Protein AF-I4YBC2-F1 (afdb_monomer_lite)

Secondary structure (DSSP, 8-state):
---------PPPHHHHTTS---SS-SS-SSSS--------EEEEES-HHHHHHHHHTTHHHH-TT--EEEEE-SSS--HHHHHHHHHHHHHS-TTS-EEEE--BSHHHHHHHHHHHH--SS-TTHHHHS--TTEEEEE--TTHHHHTT--GGG-EEPPHHHHHHHHHHHHHHHTS-TTSTTHHHHHHHHHHHHHHTEEB-GGGGGGSPPTT-----HHHHHHHHHHHHHHHHHHHHHHHHHH-TT-HHHHHHHHHHHHHHHHH-TT-THHHHHHHGGG------------

Foldseek 3Di:
DDDDDPDDPDDDVVNVLPPCPPDDDPPPPPDPDPPDPQAQAEEEEEAPVLVVLLVVVVLCPPFPSHHYHYHYCNHARDQNSLLVLLVCLVPHDLNHAAEYEFWLALRRLVSQCCQAQNDPVDPPCRPRRHRLRYEYLDPFLLCCVVLQQDCVQKDFQDPVRLVSLVVVLVVLVPDDPPRPCSVVSNVSSVSCVVVRTTGGPLSSLRGADPVNDNDRSSVSVSVSVSVSVVVVVVLVVCVVVVPPDCPPVSVVVVVVVVVVSVPPPDDPCVVVVVVVVVDPDDDDDDDDDD

Radius of gyration: 21.55 Å; chains: 1; bounding box: 79×63×55 Å

pLDDT: mean 71.61, std 25.08, range [27.09, 97.06]

Organism: Wallemia mellicola (strain ATCC MYA-4683 / CBS 633.66) (NCBI:txid671144)

Structure (mmCIF, N/CA/C/O backbone):
data_AF-I4YBC2-F1
#
_entry.id   AF-I4YBC2-F1
#
loop_
_atom_site.group_PDB
_atom_site.id
_atom_site.type_symbol
_atom_site.label_atom_id
_atom_site.label_alt_id
_atom_site.label_comp_id
_atom_site.label_asym_id
_atom_site.label_entity_id
_atom_site.label_seq_id
_atom_site.pdbx_PDB_ins_code
_atom_site.Cartn_x
_atom_site.Cartn_y
_atom_site.Cartn_z
_atom_site.occupancy
_atom_site.B_iso_or_equiv
_atom_site.auth_seq_id
_atom_site.auth_comp_id
_atom_site.auth_asym_id
_atom_site.auth_atom_id
_atom_site.pdbx_PDB_model_num
ATOM 1 N N . MET A 1 1 ? -25.202 34.768 -25.817 1.00 36.03 1 MET A N 1
ATOM 2 C CA . MET A 1 1 ? -24.066 34.192 -26.559 1.00 36.03 1 MET A CA 1
ATOM 3 C C . MET A 1 1 ? -22.808 34.496 -25.771 1.00 36.03 1 MET A C 1
ATOM 5 O O . MET A 1 1 ? -22.357 35.629 -25.792 1.00 36.03 1 MET A O 1
ATOM 9 N N . GLY A 1 2 ? -22.330 33.529 -24.997 1.00 31.00 2 GLY A N 1
ATOM 10 C CA . GLY A 1 2 ? -21.040 33.579 -24.314 1.00 31.00 2 GLY A CA 1
ATOM 11 C C . GLY A 1 2 ? -20.419 32.210 -24.525 1.00 31.00 2 GLY A C 1
ATOM 12 O O . GLY A 1 2 ? -20.995 31.222 -24.085 1.00 31.00 2 GLY A O 1
ATOM 13 N N . SER A 1 3 ? -19.372 32.163 -25.336 1.00 33.38 3 SER A N 1
ATOM 14 C CA . SER A 1 3 ? -18.701 30.951 -25.789 1.00 33.38 3 SER A CA 1
ATOM 15 C C . SER A 1 3 ? -17.819 30.370 -24.690 1.00 33.38 3 SER A C 1
ATOM 17 O O . SER A 1 3 ? -16.977 31.076 -24.134 1.00 33.38 3 SER A O 1
ATOM 19 N N . ASP A 1 4 ? -18.016 29.078 -24.438 1.00 42.81 4 ASP A N 1
ATOM 20 C CA . ASP A 1 4 ? -17.081 28.174 -23.777 1.00 42.81 4 ASP A CA 1
ATOM 21 C C . ASP A 1 4 ? -15.671 28.292 -24.367 1.00 42.81 4 ASP A C 1
ATOM 23 O O . ASP A 1 4 ? -15.539 28.329 -25.586 1.00 42.81 4 ASP A O 1
ATOM 27 N N . THR A 1 5 ? -14.648 28.287 -23.505 1.00 39.31 5 THR A N 1
ATOM 28 C CA . THR A 1 5 ? -13.386 27.533 -23.670 1.00 39.31 5 THR A CA 1
ATOM 29 C C . THR A 1 5 ? -12.466 27.810 -22.476 1.00 39.31 5 THR A C 1
ATOM 31 O O . THR A 1 5 ? -11.575 28.655 -22.541 1.00 39.31 5 THR A O 1
ATOM 34 N N . SER A 1 6 ? -12.644 27.078 -21.381 1.00 36.03 6 SER A N 1
ATOM 35 C CA . SER A 1 6 ? -11.568 26.807 -20.418 1.00 36.03 6 SER A CA 1
ATOM 36 C C . SER A 1 6 ? -11.157 25.356 -20.637 1.00 36.03 6 SER A C 1
ATOM 38 O O . SER A 1 6 ? -11.755 24.424 -20.103 1.00 36.03 6 SER A O 1
ATOM 40 N N . ALA A 1 7 ? -10.207 25.177 -21.553 1.00 35.03 7 ALA A N 1
ATOM 41 C CA . ALA A 1 7 ? -9.729 23.877 -21.985 1.00 35.03 7 ALA A CA 1
ATOM 42 C C . ALA A 1 7 ? -9.143 23.085 -20.807 1.00 35.03 7 ALA A C 1
ATOM 44 O O . ALA A 1 7 ? -8.287 23.568 -20.067 1.00 35.03 7 ALA A O 1
ATOM 45 N N . CYS A 1 8 ? -9.618 21.847 -20.684 1.00 39.50 8 CYS A N 1
ATOM 46 C CA . CYS A 1 8 ? -8.969 20.750 -19.987 1.00 39.50 8 CYS A CA 1
ATOM 47 C C . CYS A 1 8 ? -7.561 20.587 -20.574 1.00 39.50 8 CYS A C 1
ATOM 49 O O . CYS A 1 8 ? -7.410 20.147 -21.714 1.00 39.50 8 CYS A O 1
ATOM 51 N N . HIS A 1 9 ? -6.538 21.015 -19.838 1.00 38.28 9 HIS A N 1
ATOM 52 C CA . HIS A 1 9 ? -5.159 20.755 -20.223 1.00 38.28 9 HIS A CA 1
ATOM 53 C C . HIS A 1 9 ? -4.859 19.292 -19.887 1.00 38.28 9 HIS A C 1
ATOM 55 O O . HIS A 1 9 ? -4.647 18.934 -18.732 1.00 38.28 9 HIS A O 1
ATOM 61 N N . ILE A 1 10 ? -4.963 18.439 -20.904 1.00 38.97 10 ILE A N 1
ATOM 62 C CA . ILE A 1 10 ? -4.484 17.060 -20.860 1.00 38.97 10 ILE A CA 1
ATOM 63 C C . ILE A 1 10 ? -2.958 17.158 -20.954 1.00 38.97 10 ILE A C 1
ATOM 65 O O . ILE A 1 10 ? -2.487 17.711 -21.953 1.00 38.97 10 ILE A O 1
ATOM 69 N N . PRO A 1 11 ? -2.199 16.678 -19.952 1.00 35.06 11 PRO A N 1
ATOM 70 C CA . PRO A 1 11 ? -0.746 16.732 -19.988 1.00 35.06 11 PRO A CA 1
ATOM 71 C C . PRO A 1 11 ? -0.244 16.040 -21.252 1.00 35.06 11 PRO A C 1
ATOM 73 O O . PRO A 1 11 ? -0.575 14.887 -21.532 1.00 35.06 11 PRO A O 1
ATOM 76 N N . THR A 1 12 ? 0.521 16.774 -22.039 1.00 33.22 12 THR A N 1
ATOM 77 C CA . THR A 1 12 ? 1.202 16.284 -23.229 1.00 33.22 12 THR A CA 1
ATOM 78 C C . THR A 1 12 ? 2.543 15.659 -22.836 1.00 33.22 12 THR A C 1
ATOM 80 O O . THR A 1 12 ? 3.032 15.842 -21.721 1.00 33.22 12 THR A O 1
ATOM 83 N N . CYS A 1 13 ? 3.189 14.924 -23.746 1.00 34.25 13 CYS A N 1
ATOM 84 C CA . CYS A 1 13 ? 4.536 14.391 -23.500 1.00 34.25 13 CYS A CA 1
ATOM 85 C C . CYS A 1 13 ? 5.558 15.479 -23.105 1.00 34.25 13 CYS A C 1
ATOM 87 O O . CYS A 1 13 ? 6.531 15.181 -22.415 1.00 34.25 13 CYS A O 1
ATOM 89 N N . GLU A 1 14 ? 5.335 16.732 -23.509 1.00 35.31 14 GLU A N 1
ATOM 90 C CA . GLU A 1 14 ? 6.162 17.878 -23.117 1.00 35.31 14 GLU A CA 1
ATOM 91 C C . GLU A 1 14 ? 5.944 18.279 -21.649 1.00 35.31 14 GLU A C 1
ATOM 93 O O . GLU A 1 14 ? 6.898 18.670 -20.981 1.00 35.31 14 GLU A O 1
ATOM 98 N N . ASP A 1 15 ? 4.749 18.082 -21.093 1.00 34.75 15 ASP A N 1
ATOM 99 C CA . ASP A 1 15 ? 4.458 18.343 -19.675 1.00 34.75 15 ASP A CA 1
ATOM 100 C C . ASP A 1 15 ? 5.060 17.253 -18.769 1.00 34.75 15 ASP A C 1
ATOM 102 O O . ASP A 1 15 ? 5.552 17.531 -17.676 1.00 34.75 15 ASP A O 1
ATOM 106 N N . ILE A 1 16 ? 5.126 16.012 -19.267 1.00 41.44 16 ILE A N 1
ATOM 107 C CA . ILE A 1 16 ? 5.812 14.882 -18.612 1.00 41.44 16 ILE A CA 1
ATOM 108 C C . ILE A 1 16 ? 7.333 15.103 -18.566 1.00 41.44 16 ILE A C 1
ATOM 110 O O . ILE A 1 16 ? 7.990 14.689 -17.613 1.00 41.44 16 ILE A O 1
ATOM 114 N N . SER A 1 17 ? 7.899 15.803 -19.554 1.00 33.75 17 SER A N 1
ATOM 115 C CA . SER A 1 17 ? 9.329 16.146 -19.584 1.00 33.75 17 SER A CA 1
ATOM 116 C C . SER A 1 17 ? 9.749 17.181 -18.530 1.00 33.75 17 SER A C 1
ATOM 118 O O . SER A 1 17 ? 10.938 17.317 -18.247 1.00 33.75 17 SER A O 1
ATOM 120 N N . GLN A 1 18 ? 8.781 17.886 -17.932 1.00 34.22 18 GLN A N 1
ATOM 121 C CA . GLN A 1 18 ? 9.001 18.884 -16.879 1.00 34.22 18 GLN A CA 1
ATOM 122 C C . GLN A 1 18 ? 8.796 18.322 -15.465 1.00 34.22 18 GLN A C 1
ATOM 124 O O . GLN A 1 18 ? 8.981 19.045 -14.483 1.00 34.22 18 GLN A O 1
ATOM 129 N N . LEU A 1 19 ? 8.437 17.037 -15.335 1.00 35.34 19 LEU A N 1
ATOM 130 C CA . LEU A 1 19 ? 8.485 16.348 -14.051 1.00 35.34 19 LEU A CA 1
ATOM 131 C C . LEU A 1 19 ? 9.936 16.305 -13.574 1.00 35.34 19 LEU A C 1
ATOM 133 O O . LEU A 1 19 ? 10.840 15.924 -14.315 1.00 35.34 19 LEU A O 1
ATOM 137 N N . ASP A 1 20 ? 10.136 16.702 -12.322 1.00 31.97 20 ASP A N 1
ATOM 138 C CA . ASP A 1 20 ? 11.423 16.774 -11.636 1.00 31.97 20 ASP A CA 1
ATOM 139 C C . ASP A 1 20 ? 11.970 15.350 -11.390 1.00 31.97 20 ASP A C 1
ATOM 141 O O . ASP A 1 20 ? 11.968 14.823 -10.276 1.00 31.97 20 ASP A O 1
ATOM 145 N N . VAL A 1 21 ? 12.384 14.679 -12.471 1.00 40.97 21 VAL A N 1
ATOM 146 C CA . VAL A 1 21 ? 13.131 13.420 -12.470 1.00 40.97 21 VAL A CA 1
ATOM 147 C C . VAL A 1 21 ? 14.555 13.779 -12.069 1.00 40.97 21 VAL A C 1
ATOM 149 O O . VAL A 1 21 ? 15.437 14.014 -12.898 1.00 40.97 21 VAL A O 1
ATOM 152 N N . VAL A 1 22 ? 14.768 13.894 -10.760 1.00 36.09 22 VAL A N 1
ATOM 153 C CA . VAL A 1 22 ? 16.063 14.221 -10.163 1.00 36.09 22 VAL A CA 1
ATOM 154 C C . VAL A 1 22 ? 17.033 13.055 -10.398 1.00 36.09 22 VAL A C 1
ATOM 156 O O . VAL A 1 22 ? 17.217 12.181 -9.557 1.00 36.09 22 VAL A O 1
ATOM 159 N N . GLY A 1 23 ? 17.681 13.051 -11.566 1.00 32.22 23 GLY A N 1
ATOM 160 C CA . GLY A 1 23 ? 18.710 12.083 -11.946 1.00 32.22 23 GLY A CA 1
ATOM 161 C C . GLY A 1 23 ? 18.735 11.773 -13.442 1.00 32.22 23 GLY A C 1
ATOM 162 O O . GLY A 1 23 ? 18.206 10.750 -13.852 1.00 32.22 23 GLY A O 1
ATOM 163 N N . ASN A 1 24 ? 19.353 12.654 -14.242 1.00 32.50 24 ASN A N 1
ATOM 164 C CA . ASN A 1 24 ? 19.974 12.416 -15.563 1.00 32.50 24 ASN A CA 1
ATOM 165 C C . ASN A 1 24 ? 19.415 11.296 -16.476 1.00 32.50 24 ASN A C 1
ATOM 167 O O . ASN A 1 24 ? 20.175 10.643 -17.186 1.00 32.50 24 ASN A O 1
ATOM 171 N N . THR A 1 25 ? 18.096 11.112 -16.547 1.00 41.88 25 THR A N 1
ATOM 172 C CA . THR A 1 25 ? 17.477 10.078 -17.399 1.00 41.88 25 THR A CA 1
ATOM 173 C C . THR A 1 25 ? 16.419 10.671 -18.327 1.00 41.88 25 THR A C 1
ATOM 175 O O . THR A 1 25 ? 15.402 10.051 -18.604 1.00 41.88 25 THR A O 1
ATOM 178 N N . PHE A 1 26 ? 16.655 11.880 -18.847 1.00 38.25 26 PHE A N 1
ATOM 179 C CA . PHE A 1 26 ? 15.832 12.436 -19.933 1.00 38.25 26 PHE A CA 1
ATOM 180 C C . PHE A 1 26 ? 16.597 12.642 -21.253 1.00 38.25 26 PHE A C 1
ATOM 182 O O . PHE A 1 26 ? 16.069 13.195 -22.209 1.00 38.25 26 PHE A O 1
ATOM 189 N N . VAL A 1 27 ? 17.832 12.141 -21.368 1.00 34.44 27 VAL A N 1
ATOM 190 C CA . VAL A 1 27 ? 18.631 12.276 -22.606 1.00 34.44 27 VAL A CA 1
ATOM 191 C C . VAL A 1 27 ? 18.521 11.060 -23.548 1.00 34.44 27 VAL A C 1
ATOM 193 O O . VAL A 1 27 ? 19.107 11.071 -24.623 1.00 34.44 27 VAL A O 1
ATOM 196 N N . LEU A 1 28 ? 17.747 10.012 -23.242 1.00 34.88 28 LEU A N 1
ATOM 197 C CA . LEU A 1 28 ? 17.813 8.763 -24.028 1.00 34.88 28 LEU A CA 1
ATOM 198 C C . LEU A 1 28 ? 16.467 8.126 -24.411 1.00 34.88 28 LEU A C 1
ATOM 200 O O . LEU A 1 28 ? 16.364 6.907 -24.465 1.00 34.88 28 LEU A O 1
ATOM 204 N N . LEU A 1 29 ? 15.441 8.912 -24.748 1.00 37.78 29 LEU A N 1
ATOM 205 C CA . LEU A 1 29 ? 14.212 8.351 -25.345 1.00 37.78 29 LEU A CA 1
ATOM 206 C C . LEU A 1 29 ? 14.033 8.644 -26.843 1.00 37.78 29 LEU A C 1
ATOM 208 O O . LEU A 1 29 ? 12.985 8.337 -27.401 1.00 37.78 29 LEU A O 1
ATOM 212 N N . SER A 1 30 ? 15.055 9.163 -27.533 1.00 35.81 30 SER A N 1
ATOM 213 C CA . SER A 1 30 ? 14.968 9.444 -28.978 1.00 35.81 30 SER A CA 1
ATOM 214 C C . SER A 1 30 ? 16.117 8.909 -29.833 1.00 35.81 30 SER A C 1
ATOM 216 O O . SER A 1 30 ? 16.189 9.252 -31.012 1.00 35.81 30 SER A O 1
ATOM 218 N N . GLN A 1 31 ? 17.000 8.051 -29.307 1.00 30.55 31 GLN A N 1
ATOM 219 C CA . GLN A 1 31 ? 18.063 7.450 -30.119 1.00 30.55 31 GLN A CA 1
ATOM 220 C C . GLN A 1 31 ? 18.255 5.960 -29.827 1.00 30.55 31 GLN A C 1
ATOM 222 O O . GLN A 1 31 ? 18.291 5.491 -28.693 1.00 30.55 31 GLN A O 1
ATOM 227 N N . SER A 1 32 ? 18.337 5.216 -30.920 1.00 33.69 32 SER A N 1
ATOM 228 C CA . SER A 1 32 ? 18.265 3.770 -31.080 1.00 33.69 32 SER A CA 1
ATOM 229 C C . SER A 1 32 ? 19.478 3.000 -30.543 1.00 33.69 32 SER A C 1
ATOM 231 O O . SER A 1 32 ? 20.164 2.359 -31.331 1.00 33.69 32 SER A O 1
ATOM 233 N N . ASN A 1 33 ? 19.755 3.056 -29.236 1.00 29.98 33 ASN A N 1
ATOM 234 C CA . ASN A 1 33 ? 20.592 2.092 -28.496 1.00 29.98 33 ASN A CA 1
ATOM 235 C C . ASN A 1 33 ? 20.555 2.412 -26.989 1.00 29.98 33 ASN A C 1
ATOM 237 O O . ASN A 1 33 ? 21.534 2.885 -26.412 1.00 29.98 33 ASN A O 1
ATOM 241 N N . LEU A 1 34 ? 19.415 2.172 -26.333 1.00 36.25 34 LEU A N 1
ATOM 242 C CA . LEU A 1 34 ? 19.329 2.267 -24.878 1.00 36.25 34 LEU A CA 1
ATOM 243 C C . LEU A 1 34 ? 20.041 1.053 -24.266 1.00 36.25 34 LEU A C 1
ATOM 245 O O . LEU A 1 34 ? 19.472 -0.033 -24.148 1.00 36.25 34 LEU A O 1
ATOM 249 N N . SER A 1 35 ? 21.301 1.226 -23.870 1.00 32.97 35 SER A N 1
ATOM 250 C CA . SER A 1 35 ? 21.931 0.347 -22.889 1.00 32.97 35 SER A CA 1
ATOM 251 C C . SER A 1 35 ? 21.094 0.408 -21.610 1.00 32.97 35 SER A C 1
ATOM 253 O O . SER A 1 35 ? 21.172 1.390 -20.879 1.00 32.97 35 SER A O 1
ATOM 255 N N . LYS A 1 36 ? 20.234 -0.602 -21.415 1.00 40.19 36 LYS A N 1
ATOM 256 C CA . LYS A 1 36 ? 19.535 -0.997 -20.182 1.00 40.19 36 LYS A CA 1
ATOM 257 C C . LYS A 1 36 ? 19.854 -0.108 -18.962 1.00 40.19 36 LYS A C 1
ATOM 259 O O . LYS A 1 36 ? 20.674 -0.476 -18.127 1.00 40.19 36 LYS A O 1
ATOM 264 N N . SER A 1 37 ? 19.165 1.025 -18.819 1.00 48.44 37 SER A N 1
ATOM 265 C CA . SER A 1 37 ? 18.956 1.609 -17.492 1.00 48.44 37 SER A CA 1
ATOM 266 C C . SER A 1 37 ? 17.922 0.712 -16.818 1.00 48.44 37 SER A C 1
ATOM 268 O O . SER A 1 37 ? 16.725 0.818 -17.086 1.00 48.44 37 SER A O 1
ATOM 270 N N . GLN A 1 38 ? 18.393 -0.317 -16.108 1.00 71.12 38 GLN A N 1
ATOM 271 C CA . GLN A 1 38 ? 17.520 -1.314 -15.493 1.00 71.12 38 GLN A CA 1
ATOM 272 C C . GLN A 1 38 ? 16.880 -0.678 -14.264 1.00 71.12 38 GLN A C 1
ATOM 274 O O . GLN A 1 38 ? 17.482 -0.642 -13.197 1.00 71.12 38 GLN A O 1
ATOM 279 N N . VAL A 1 39 ? 15.673 -0.139 -14.433 1.00 83.38 39 VAL A N 1
ATOM 280 C CA . VAL A 1 39 ? 14.803 0.190 -13.302 1.00 83.38 39 VAL A CA 1
ATOM 281 C C . VAL A 1 39 ? 14.634 -1.082 -12.473 1.00 83.38 39 VAL A C 1
ATOM 283 O O . VAL A 1 39 ? 14.175 -2.097 -12.996 1.00 83.38 39 VAL A O 1
ATOM 286 N N . SER A 1 40 ? 15.021 -1.027 -11.204 1.00 87.12 40 SER A N 1
ATOM 287 C CA . SER A 1 40 ? 14.964 -2.158 -10.281 1.00 87.12 40 SER A CA 1
ATOM 288 C C . SER A 1 40 ? 13.577 -2.349 -9.691 1.00 87.12 40 SER A C 1
ATOM 290 O O . SER A 1 40 ? 13.181 -3.479 -9.434 1.00 87.12 40 SER A O 1
ATOM 292 N N . PHE A 1 41 ? 12.829 -1.263 -9.477 1.00 89.81 41 PHE A N 1
ATOM 293 C CA . PHE A 1 41 ? 11.444 -1.302 -9.009 1.00 89.81 41 PHE A CA 1
ATOM 294 C C . PHE A 1 41 ? 10.701 0.007 -9.301 1.00 89.81 41 PHE A C 1
ATOM 296 O O . PHE A 1 41 ? 11.303 1.067 -9.495 1.00 89.81 41 PHE A O 1
ATOM 303 N N . VAL A 1 42 ? 9.372 -0.073 -9.294 1.00 93.38 42 VAL A N 1
ATOM 304 C CA . VAL A 1 42 ? 8.468 1.081 -9.326 1.00 93.38 42 VAL A CA 1
ATOM 305 C C . VAL A 1 42 ? 7.702 1.140 -8.009 1.00 93.38 42 VAL A C 1
ATOM 307 O O . VAL A 1 42 ? 7.044 0.170 -7.631 1.00 93.38 42 VAL A O 1
ATOM 310 N N . LEU A 1 43 ? 7.769 2.278 -7.323 1.00 95.06 43 LEU A N 1
ATOM 311 C CA . LEU A 1 43 ? 7.085 2.550 -6.064 1.00 95.06 43 LEU A CA 1
ATOM 312 C C . LEU A 1 43 ? 5.968 3.577 -6.282 1.00 95.06 43 LEU A C 1
ATOM 314 O O . LEU A 1 43 ? 6.209 4.689 -6.735 1.00 95.06 43 LEU A O 1
ATOM 318 N N . VAL A 1 44 ? 4.742 3.220 -5.923 1.00 96.38 44 VAL A N 1
ATOM 319 C CA . VAL A 1 44 ? 3.575 4.103 -5.920 1.00 96.38 44 VAL A CA 1
ATOM 320 C C . VAL A 1 44 ? 3.254 4.448 -4.475 1.00 96.38 44 VAL A C 1
ATOM 322 O O . VAL A 1 44 ? 2.923 3.558 -3.695 1.00 96.38 44 VAL A O 1
ATOM 325 N N . VAL A 1 45 ? 3.330 5.723 -4.114 1.00 95.19 45 VAL A N 1
ATOM 326 C CA . VAL A 1 45 ? 2.973 6.212 -2.779 1.00 95.19 45 VAL A CA 1
ATOM 327 C C . VAL A 1 45 ? 1.653 6.974 -2.823 1.00 95.19 45 VAL A C 1
ATOM 329 O O . VAL A 1 45 ? 1.364 7.702 -3.772 1.00 95.19 45 VAL A O 1
ATOM 332 N N . GLU A 1 46 ? 0.826 6.801 -1.796 1.00 93.12 46 GLU A N 1
ATOM 333 C CA . GLU A 1 46 ? -0.447 7.518 -1.685 1.00 93.12 46 GLU A CA 1
ATOM 334 C C . GLU A 1 46 ? -0.251 9.019 -1.437 1.00 93.12 46 GLU A C 1
ATOM 336 O O . GLU A 1 46 ? -0.802 9.851 -2.158 1.00 93.12 46 GLU A O 1
ATOM 341 N N . LYS A 1 47 ? 0.504 9.368 -0.390 1.00 89.69 47 LYS A N 1
ATOM 342 C CA . LYS A 1 47 ? 0.489 10.698 0.232 1.00 89.69 47 LYS A CA 1
ATOM 343 C C . LYS A 1 47 ? 1.656 11.569 -0.253 1.00 89.69 47 LYS A C 1
ATOM 345 O O . LYS A 1 47 ? 2.783 11.101 -0.400 1.00 89.69 47 LYS A O 1
ATOM 350 N N . GLU A 1 48 ? 1.407 12.867 -0.453 1.00 91.75 48 GLU A N 1
ATOM 351 C CA . GLU A 1 48 ? 2.447 13.827 -0.870 1.00 91.75 48 GLU A CA 1
ATOM 352 C C . GLU A 1 48 ? 3.539 14.014 0.191 1.00 91.75 48 GLU A C 1
ATOM 354 O O . GLU A 1 48 ? 4.703 14.206 -0.152 1.00 91.75 48 GLU A O 1
ATOM 359 N N . THR A 1 49 ? 3.189 13.948 1.478 1.00 91.88 49 THR A N 1
ATOM 360 C CA . THR A 1 49 ? 4.167 14.099 2.568 1.00 91.88 49 THR A CA 1
ATOM 361 C C . THR A 1 49 ? 5.156 12.937 2.585 1.00 91.88 49 THR A C 1
ATOM 363 O O . THR A 1 49 ? 6.357 13.161 2.697 1.00 91.88 49 THR A O 1
ATOM 366 N N . VAL A 1 50 ? 4.674 11.712 2.355 1.00 92.56 50 VAL A N 1
ATOM 367 C CA . VAL A 1 50 ? 5.493 10.500 2.189 1.00 92.56 50 VAL A CA 1
ATOM 368 C C . VAL A 1 50 ? 6.405 10.631 0.965 1.00 92.56 50 VAL A C 1
ATOM 370 O O . VAL A 1 50 ? 7.606 10.393 1.059 1.00 92.56 50 VAL A O 1
ATOM 373 N N . PHE A 1 51 ? 5.866 11.082 -0.172 1.00 93.38 51 PHE A N 1
ATOM 374 C CA . PHE A 1 51 ? 6.665 11.343 -1.374 1.00 93.38 51 PHE A CA 1
ATOM 375 C C . PHE A 1 51 ? 7.767 12.383 -1.124 1.00 93.38 51 PHE A C 1
ATOM 377 O O . PHE A 1 51 ? 8.918 12.189 -1.512 1.00 93.38 51 PHE A O 1
ATOM 384 N N . SER A 1 52 ? 7.427 13.472 -0.436 1.00 91.69 52 SER A N 1
ATOM 385 C CA . SER A 1 52 ? 8.361 14.550 -0.101 1.00 91.69 52 SER A CA 1
ATOM 386 C C . SER A 1 52 ? 9.464 14.070 0.842 1.00 91.69 52 SER A C 1
ATOM 388 O O . SER A 1 52 ? 10.630 14.366 0.596 1.00 91.69 52 SER A O 1
ATOM 390 N N . ALA A 1 53 ? 9.125 13.259 1.849 1.00 91.19 53 ALA A N 1
ATOM 391 C CA . ALA A 1 53 ? 10.095 12.663 2.766 1.00 91.19 53 ALA A CA 1
ATOM 392 C C . ALA A 1 53 ? 11.109 11.764 2.031 1.00 91.19 53 ALA A C 1
ATOM 394 O O . ALA A 1 53 ? 12.308 11.856 2.287 1.00 91.19 53 ALA A O 1
ATOM 395 N N . LEU A 1 54 ? 10.653 10.954 1.064 1.00 90.88 54 LEU A N 1
ATOM 396 C CA . LEU A 1 54 ? 11.533 10.134 0.215 1.00 90.88 54 LEU A CA 1
ATOM 397 C C . LEU A 1 54 ? 12.427 10.976 -0.702 1.00 90.88 54 LEU A C 1
ATOM 399 O O . LEU A 1 54 ? 13.584 10.626 -0.943 1.00 90.88 54 LEU A O 1
ATOM 403 N N . ARG A 1 55 ? 11.912 12.095 -1.223 1.00 90.62 55 ARG A N 1
ATOM 404 C CA . ARG A 1 55 ? 12.711 13.028 -2.030 1.00 90.62 55 ARG A CA 1
ATOM 405 C C . ARG A 1 55 ? 13.796 13.711 -1.208 1.00 90.62 55 ARG A C 1
ATOM 407 O O . ARG A 1 55 ? 14.907 13.871 -1.709 1.00 90.62 55 ARG A O 1
ATOM 414 N N . GLU A 1 56 ? 13.485 14.096 0.025 1.00 90.56 56 GLU A N 1
ATOM 415 C CA . GLU A 1 56 ? 14.416 14.788 0.919 1.00 90.56 56 GLU A CA 1
ATOM 416 C C . GLU A 1 56 ? 15.633 13.922 1.256 1.00 90.56 56 GLU A C 1
ATOM 418 O O . GLU A 1 56 ? 16.764 14.395 1.168 1.00 90.56 56 GLU A O 1
ATOM 423 N N . ILE A 1 57 ? 15.425 12.623 1.496 1.00 87.75 57 ILE A N 1
ATOM 424 C CA . ILE A 1 57 ? 16.523 11.660 1.692 1.00 87.75 57 ILE A CA 1
ATOM 425 C C . ILE A 1 57 ? 17.158 11.163 0.386 1.00 87.75 57 ILE A C 1
ATOM 427 O O . ILE A 1 57 ? 17.997 10.260 0.404 1.00 87.75 57 ILE A O 1
ATOM 431 N N . GLN A 1 58 ? 16.738 11.713 -0.758 1.00 87.12 58 GLN A N 1
ATOM 432 C CA . GLN A 1 58 ? 17.159 11.290 -2.092 1.00 87.12 58 GLN A CA 1
ATOM 433 C C . GLN A 1 58 ? 17.054 9.770 -2.293 1.00 87.12 58 GLN A C 1
ATOM 435 O O . GLN A 1 58 ? 17.962 9.165 -2.860 1.00 87.12 58 GLN A O 1
ATOM 440 N N . PHE A 1 59 ? 15.943 9.159 -1.859 1.00 87.38 59 PHE A N 1
ATOM 441 C CA . PHE A 1 59 ? 15.756 7.701 -1.827 1.00 87.38 59 PHE A CA 1
ATOM 442 C C . PHE A 1 59 ? 16.087 7.012 -3.161 1.00 87.38 59 PHE A C 1
ATOM 444 O O . PHE A 1 59 ? 16.687 5.942 -3.190 1.00 87.38 59 PHE A O 1
ATOM 451 N N . SER A 1 60 ? 15.788 7.653 -4.297 1.00 82.94 60 SER A N 1
ATOM 452 C CA . SER A 1 60 ? 16.121 7.112 -5.623 1.00 82.94 60 SER A CA 1
ATOM 453 C C . SER A 1 60 ? 17.620 6.948 -5.897 1.00 82.94 60 SER A C 1
ATOM 455 O O . SER A 1 60 ? 17.991 6.191 -6.790 1.00 82.94 60 SER A O 1
ATOM 457 N N . ARG A 1 61 ? 18.478 7.654 -5.152 1.00 79.44 61 ARG A N 1
ATOM 458 C CA . ARG A 1 61 ? 19.942 7.545 -5.210 1.00 79.44 61 ARG A CA 1
ATOM 459 C C . ARG A 1 61 ? 20.521 6.718 -4.071 1.00 79.44 61 ARG A C 1
ATOM 461 O O . ARG A 1 61 ? 21.565 6.108 -4.265 1.00 79.44 61 ARG A O 1
ATOM 468 N N . SER A 1 62 ? 19.893 6.756 -2.898 1.00 79.25 62 SER A N 1
ATOM 469 C CA . SER A 1 62 ? 20.391 6.099 -1.686 1.00 79.25 62 SER A CA 1
ATOM 470 C C . SER A 1 62 ? 19.891 4.665 -1.507 1.00 79.25 62 SER A C 1
ATOM 472 O O . SER A 1 62 ? 20.532 3.919 -0.774 1.00 79.25 62 SER A O 1
ATOM 474 N N . SER A 1 63 ? 18.807 4.258 -2.181 1.00 81.56 63 SER A N 1
ATOM 475 C CA . SER A 1 63 ? 18.275 2.894 -2.074 1.00 81.56 63 SER A CA 1
ATOM 476 C C . SER A 1 63 ? 19.312 1.850 -2.485 1.00 81.56 63 SER A C 1
ATOM 478 O O . SER A 1 63 ? 19.895 1.906 -3.574 1.00 81.56 63 SER A O 1
ATOM 480 N N . VAL A 1 64 ? 19.474 0.836 -1.635 1.00 82.88 64 VAL A N 1
ATOM 481 C CA . VAL A 1 64 ? 20.410 -0.280 -1.855 1.00 82.88 64 VAL A CA 1
ATOM 482 C C . VAL A 1 64 ? 20.010 -1.185 -3.026 1.00 82.88 64 VAL A C 1
ATOM 484 O O . VAL A 1 64 ? 20.818 -1.979 -3.502 1.00 82.88 64 VAL A O 1
ATOM 487 N N . HIS A 1 65 ? 18.776 -1.050 -3.525 1.00 80.19 65 HIS A N 1
ATOM 488 C CA . HIS A 1 65 ? 18.230 -1.857 -4.623 1.00 80.19 65 HIS A CA 1
ATOM 489 C C . HIS A 1 65 ? 18.419 -1.219 -6.002 1.00 80.19 65 HIS A C 1
ATOM 491 O O . HIS A 1 65 ? 18.012 -1.796 -7.010 1.00 80.19 65 HIS A O 1
ATOM 497 N N . GLY A 1 66 ? 19.057 -0.049 -6.077 1.00 80.81 66 GLY A N 1
ATOM 498 C CA . GLY A 1 66 ? 19.383 0.631 -7.328 1.00 80.81 66 GLY A CA 1
ATOM 499 C C . GLY A 1 66 ? 18.279 1.555 -7.851 1.00 80.81 66 GLY A C 1
ATOM 500 O O . GLY A 1 66 ? 17.404 2.013 -7.112 1.00 80.81 66 GLY A O 1
ATOM 501 N N . HIS A 1 67 ? 18.351 1.867 -9.149 1.00 85.62 67 HIS A N 1
ATOM 502 C CA . HIS A 1 67 ? 17.502 2.876 -9.785 1.00 85.62 67 HIS A CA 1
ATOM 503 C C . HIS A 1 67 ? 16.017 2.524 -9.670 1.00 85.62 67 HIS A C 1
ATOM 505 O O . HIS A 1 67 ? 15.594 1.424 -10.022 1.00 85.62 67 HIS A O 1
ATOM 511 N N . ASN A 1 68 ? 15.209 3.488 -9.239 1.00 88.69 68 ASN A N 1
ATOM 512 C CA . ASN A 1 68 ? 13.777 3.307 -9.041 1.00 88.69 68 ASN A CA 1
ATOM 513 C C . ASN A 1 68 ? 12.960 4.477 -9.580 1.00 88.69 68 ASN A C 1
ATOM 515 O O . ASN A 1 68 ? 13.463 5.584 -9.771 1.00 88.69 68 ASN A O 1
ATOM 519 N N . ILE A 1 69 ? 11.682 4.202 -9.832 1.00 92.00 69 ILE A N 1
ATOM 520 C CA . ILE A 1 69 ? 10.688 5.207 -10.204 1.00 92.00 69 ILE A CA 1
ATOM 521 C C . ILE A 1 69 ? 9.714 5.339 -9.041 1.00 92.00 69 ILE A C 1
ATOM 523 O O . ILE A 1 69 ? 9.107 4.346 -8.643 1.00 92.00 69 ILE A O 1
ATOM 527 N N . ILE A 1 70 ? 9.535 6.555 -8.528 1.00 93.38 70 ILE A N 1
ATOM 528 C CA . ILE A 1 70 ? 8.562 6.851 -7.474 1.00 93.38 70 ILE A CA 1
ATOM 529 C C . ILE A 1 70 ? 7.432 7.693 -8.069 1.00 93.38 70 ILE A C 1
ATOM 531 O O . ILE A 1 70 ? 7.683 8.734 -8.672 1.00 93.38 70 ILE A O 1
ATOM 535 N N . LEU A 1 71 ? 6.190 7.250 -7.892 1.00 94.06 71 LEU A N 1
ATOM 536 C CA . LEU A 1 71 ? 4.979 7.912 -8.374 1.00 94.06 71 LEU A CA 1
ATOM 537 C C . LEU A 1 71 ? 4.056 8.237 -7.205 1.00 94.06 71 LEU A C 1
ATOM 539 O O . LEU A 1 71 ? 3.928 7.444 -6.276 1.00 94.06 71 LEU A O 1
ATOM 543 N N . THR A 1 72 ? 3.364 9.370 -7.279 1.00 93.12 72 THR A N 1
ATOM 544 C CA . THR A 1 72 ? 2.336 9.750 -6.307 1.00 93.12 72 THR A CA 1
ATOM 545 C C . THR A 1 72 ? 1.121 10.336 -7.008 1.00 93.12 72 THR A C 1
ATOM 547 O O . THR A 1 72 ? 1.256 11.120 -7.944 1.00 93.12 72 THR A O 1
ATOM 550 N N . GLY A 1 73 ? -0.067 9.955 -6.536 1.00 88.81 73 GLY A N 1
ATOM 551 C CA . GLY A 1 73 ? -1.337 10.576 -6.927 1.00 88.81 73 GLY A CA 1
ATOM 552 C C . GLY A 1 73 ? -1.800 11.654 -5.944 1.00 88.81 73 GLY A C 1
ATOM 553 O O . GLY A 1 73 ? -2.854 12.247 -6.151 1.00 88.81 73 GLY A O 1
ATOM 554 N N . LYS A 1 74 ? -1.042 11.889 -4.859 1.00 89.56 74 LYS A N 1
ATOM 555 C CA . LYS A 1 74 ? -1.398 12.794 -3.750 1.00 89.56 74 LYS A CA 1
ATOM 556 C C . LYS A 1 74 ? -2.781 12.482 -3.154 1.00 89.56 74 LYS A C 1
ATOM 558 O O . LYS A 1 74 ? -3.565 13.382 -2.858 1.00 89.56 74 LYS A O 1
ATOM 563 N N . GLY A 1 75 ? -3.076 11.193 -2.997 1.00 89.00 75 GLY A N 1
ATOM 564 C CA . GLY A 1 75 ? -4.369 10.641 -2.602 1.00 89.00 75 GLY A CA 1
ATOM 565 C C . GLY A 1 75 ? -4.983 9.784 -3.712 1.00 89.00 75 GLY A C 1
ATOM 566 O O . GLY A 1 75 ? -4.333 8.891 -4.260 1.00 89.00 75 GLY A O 1
ATOM 567 N N . TYR A 1 76 ? -6.257 10.036 -4.034 1.00 89.00 76 TYR A N 1
ATOM 568 C CA . TYR A 1 76 ? -6.939 9.329 -5.122 1.00 89.00 76 TYR A CA 1
ATOM 569 C C . TYR A 1 76 ? -6.332 9.708 -6.475 1.00 89.00 76 TYR A C 1
ATOM 571 O O . TYR A 1 76 ? -6.320 10.893 -6.807 1.00 89.00 76 TYR A O 1
ATOM 579 N N . PRO A 1 77 ? -5.888 8.729 -7.280 1.00 89.50 77 PRO A N 1
ATOM 580 C CA . PRO A 1 77 ? -5.235 9.038 -8.537 1.00 89.50 77 PRO A CA 1
ATOM 581 C C . PRO A 1 77 ? -6.211 9.541 -9.588 1.00 89.50 77 PRO A C 1
ATOM 583 O O . PRO A 1 77 ? -7.315 9.006 -9.746 1.00 89.50 77 PRO A O 1
ATOM 586 N N . ASP A 1 78 ? -5.754 10.522 -10.357 1.00 88.56 78 ASP A N 1
ATOM 587 C CA . ASP A 1 78 ? -6.424 10.953 -11.571 1.00 88.56 78 ASP A CA 1
ATOM 588 C C . ASP A 1 78 ? -6.178 9.978 -12.739 1.00 88.56 78 ASP A C 1
ATOM 590 O O . ASP A 1 78 ? -5.468 8.971 -12.638 1.00 88.56 78 ASP A O 1
ATOM 594 N N . ILE A 1 79 ? -6.833 10.264 -13.863 1.00 87.75 79 ILE A N 1
ATOM 595 C CA . ILE A 1 79 ? -6.752 9.464 -15.089 1.00 87.75 79 ILE A CA 1
ATOM 596 C C . ILE A 1 79 ? -5.308 9.422 -15.608 1.00 87.75 79 ILE A C 1
ATOM 598 O O . ILE A 1 79 ? -4.816 8.344 -15.925 1.00 87.75 79 ILE A O 1
ATOM 602 N N . ALA A 1 80 ? -4.613 10.563 -15.631 1.00 89.50 80 ALA A N 1
ATOM 603 C CA . ALA A 1 80 ? -3.256 10.671 -16.164 1.00 89.50 80 ALA A CA 1
ATOM 604 C C . ALA A 1 80 ? -2.239 9.855 -15.350 1.00 89.50 80 ALA A C 1
ATOM 606 O O . ALA A 1 80 ? -1.422 9.135 -15.918 1.00 89.50 80 ALA A O 1
ATOM 607 N N . THR A 1 81 ? -2.327 9.894 -14.018 1.00 90.38 81 THR A N 1
ATOM 608 C CA . THR A 1 81 ? -1.450 9.119 -13.127 1.00 90.38 81 THR A CA 1
ATOM 609 C C . THR A 1 81 ? -1.658 7.616 -13.325 1.00 90.38 81 THR A C 1
ATOM 611 O O . THR A 1 81 ? -0.701 6.839 -13.326 1.00 90.38 81 THR A O 1
ATOM 614 N N . ARG A 1 82 ? -2.911 7.184 -13.519 1.00 91.44 82 ARG A N 1
ATOM 615 C CA . ARG A 1 82 ? -3.239 5.772 -13.772 1.00 91.44 82 ARG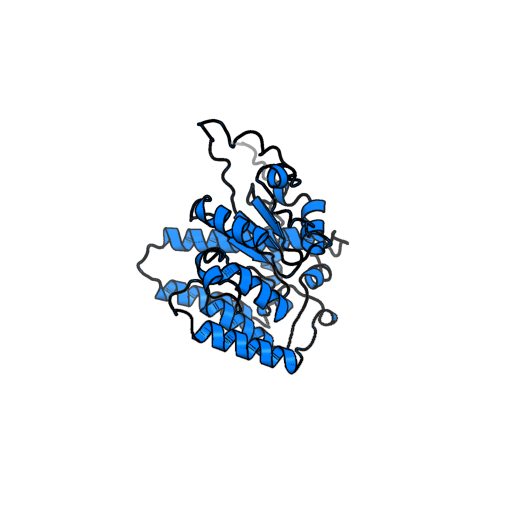 A CA 1
ATOM 616 C C . ARG A 1 82 ? -2.778 5.306 -15.146 1.00 91.44 82 ARG A C 1
ATOM 618 O O . ARG A 1 82 ? -2.275 4.190 -15.252 1.00 91.44 82 ARG A O 1
ATOM 625 N N . ASP A 1 83 ? -2.945 6.145 -16.162 1.00 90.06 83 ASP A N 1
ATOM 626 C CA . ASP A 1 83 ? -2.484 5.873 -17.521 1.00 90.06 83 ASP A CA 1
ATOM 627 C C . ASP A 1 83 ? -0.955 5.762 -17.568 1.00 90.06 83 ASP A C 1
ATOM 629 O O . ASP A 1 83 ? -0.422 4.774 -18.067 1.00 90.06 83 ASP A O 1
ATOM 633 N N . LEU A 1 84 ? -0.239 6.680 -16.908 1.00 91.94 84 LEU A N 1
ATOM 634 C CA . LEU A 1 84 ? 1.215 6.610 -16.758 1.00 91.94 84 LEU A CA 1
ATOM 635 C C . LEU A 1 84 ? 1.659 5.314 -16.064 1.00 91.94 84 LEU A C 1
ATOM 637 O O . LEU A 1 84 ? 2.573 4.642 -16.541 1.00 91.94 84 LEU A O 1
ATOM 641 N N . LEU A 1 85 ? 1.013 4.931 -14.957 1.00 93.06 85 LEU A N 1
ATOM 642 C CA . LEU A 1 85 ? 1.344 3.690 -14.251 1.00 93.06 85 LEU A CA 1
ATOM 643 C C . LEU A 1 85 ? 1.091 2.448 -15.120 1.00 93.06 85 LEU A C 1
ATOM 645 O O . LEU A 1 85 ? 1.907 1.525 -15.113 1.00 93.06 85 LEU A O 1
ATOM 649 N N . ASN A 1 86 ? -0.021 2.415 -15.863 1.00 92.62 86 ASN A N 1
ATOM 650 C CA . ASN A 1 86 ? -0.319 1.337 -16.807 1.00 92.62 86 ASN A CA 1
ATOM 651 C C . ASN A 1 86 ? 0.724 1.284 -17.933 1.00 92.62 86 ASN A C 1
ATOM 653 O O . ASN A 1 86 ? 1.253 0.214 -18.228 1.00 92.62 86 ASN A O 1
ATOM 657 N N . HIS A 1 87 ? 1.074 2.434 -18.508 1.00 90.88 87 HIS A N 1
ATOM 658 C CA . HIS A 1 87 ? 2.084 2.534 -19.552 1.00 90.88 87 HIS A CA 1
ATOM 659 C C . HIS A 1 87 ? 3.441 2.008 -19.073 1.00 90.88 87 HIS A C 1
ATOM 661 O O . HIS A 1 87 ? 4.028 1.145 -19.724 1.00 90.88 87 HIS A O 1
ATOM 667 N N . LEU A 1 88 ? 3.897 2.443 -17.892 1.00 90.75 88 LEU A N 1
ATOM 668 C CA . LEU A 1 88 ? 5.119 1.938 -17.261 1.00 90.75 88 LEU A CA 1
ATOM 669 C C . LEU A 1 88 ? 5.065 0.420 -17.066 1.00 90.75 88 LEU A C 1
ATOM 671 O O . LEU A 1 88 ? 6.025 -0.277 -17.386 1.00 90.75 88 LEU A O 1
ATOM 675 N N . ALA A 1 89 ? 3.930 -0.105 -16.605 1.00 91.31 89 ALA A N 1
ATOM 676 C CA . ALA A 1 89 ? 3.716 -1.538 -16.432 1.00 91.31 89 ALA A CA 1
ATOM 677 C C . ALA A 1 89 ? 3.737 -2.340 -17.746 1.00 91.31 89 ALA A C 1
ATOM 679 O O . ALA A 1 89 ? 3.953 -3.549 -17.691 1.00 91.31 89 ALA A O 1
ATOM 680 N N . ASN A 1 90 ? 3.553 -1.707 -18.906 1.00 89.25 90 ASN A N 1
ATOM 681 C CA . ASN A 1 90 ? 3.640 -2.367 -20.212 1.00 89.25 90 ASN A CA 1
ATOM 682 C C . ASN A 1 90 ? 5.043 -2.281 -20.834 1.00 89.25 90 ASN A C 1
ATOM 684 O O . ASN A 1 90 ? 5.429 -3.177 -21.581 1.00 89.25 90 ASN A O 1
ATOM 688 N N . VAL A 1 91 ? 5.806 -1.216 -20.555 1.00 89.88 91 VAL A N 1
ATOM 689 C CA . VAL A 1 91 ? 7.142 -1.001 -21.153 1.00 89.88 91 VAL A CA 1
ATOM 690 C C . VAL A 1 91 ? 8.288 -1.537 -20.294 1.00 89.88 91 VAL A C 1
ATOM 692 O O . VAL A 1 91 ? 9.342 -1.888 -20.823 1.00 89.88 91 VAL A O 1
ATOM 695 N N . ILE A 1 92 ? 8.108 -1.599 -18.972 1.00 87.44 92 ILE A N 1
ATOM 696 C CA . ILE A 1 92 ? 9.127 -2.099 -18.044 1.00 87.44 92 ILE A CA 1
ATOM 697 C C . ILE A 1 92 ? 9.079 -3.640 -18.009 1.00 87.44 92 ILE A C 1
ATOM 699 O O . ILE A 1 92 ? 7.981 -4.195 -17.901 1.00 87.44 92 ILE A O 1
ATOM 703 N N . PRO A 1 93 ? 10.233 -4.346 -18.032 1.00 87.81 93 PRO A N 1
ATOM 704 C CA . PRO A 1 93 ? 10.294 -5.811 -17.995 1.00 87.81 93 PRO A CA 1
ATOM 705 C C . PRO A 1 93 ? 9.451 -6.438 -16.880 1.00 87.81 93 PRO A C 1
ATOM 707 O O . PRO A 1 93 ? 9.366 -5.886 -15.783 1.00 87.81 93 PRO A O 1
ATOM 710 N N . GLU A 1 94 ? 8.840 -7.596 -17.143 1.00 84.38 94 GLU A N 1
ATOM 711 C CA . GLU A 1 94 ? 7.887 -8.255 -16.231 1.00 84.38 94 GLU A CA 1
ATOM 712 C C . GLU A 1 94 ? 8.472 -8.593 -14.852 1.00 84.38 94 GLU A C 1
ATOM 714 O O . GLU A 1 94 ? 7.755 -8.539 -13.854 1.00 84.38 94 GLU A O 1
ATOM 719 N N . ASN A 1 95 ? 9.778 -8.862 -14.781 1.00 82.00 95 ASN A N 1
ATOM 720 C CA . ASN A 1 95 ? 10.491 -9.187 -13.545 1.00 82.00 95 ASN A CA 1
ATOM 721 C C . ASN A 1 95 ? 10.706 -7.979 -12.614 1.00 82.00 95 ASN A C 1
ATOM 723 O O . ASN A 1 95 ? 11.081 -8.161 -11.459 1.00 82.00 95 ASN A O 1
ATOM 727 N N . VAL A 1 96 ? 10.470 -6.751 -13.089 1.00 87.19 96 VAL A N 1
ATOM 728 C CA . VAL A 1 96 ? 10.568 -5.549 -12.253 1.00 87.19 96 VAL A CA 1
ATOM 729 C C . VAL A 1 96 ? 9.295 -5.404 -11.407 1.00 87.19 96 VAL A C 1
ATOM 731 O O . VAL A 1 96 ? 8.189 -5.346 -11.963 1.00 87.19 96 VAL A O 1
ATOM 734 N N . PRO A 1 97 ? 9.400 -5.329 -10.072 1.00 89.56 97 PRO A N 1
ATOM 735 C CA . PRO A 1 97 ? 8.246 -5.163 -9.203 1.00 89.56 97 PRO A CA 1
ATOM 736 C C . PRO A 1 97 ? 7.610 -3.777 -9.303 1.00 89.56 97 PRO A C 1
ATOM 738 O O . PRO A 1 97 ? 8.286 -2.749 -9.338 1.00 89.56 97 PRO A O 1
ATOM 741 N N . PHE A 1 98 ? 6.279 -3.776 -9.255 1.00 93.62 98 PHE A N 1
ATOM 742 C CA . PHE A 1 98 ? 5.444 -2.595 -9.067 1.00 93.62 98 PHE A CA 1
ATOM 743 C C . PHE A 1 98 ? 4.816 -2.689 -7.688 1.00 93.62 98 PHE A C 1
ATOM 745 O O . PHE A 1 98 ? 4.094 -3.645 -7.393 1.00 93.62 98 PHE A O 1
ATOM 752 N N . ILE A 1 99 ? 5.087 -1.710 -6.840 1.00 94.38 99 ILE A N 1
ATOM 753 C CA . ILE A 1 99 ? 4.777 -1.783 -5.420 1.00 94.38 99 ILE A CA 1
ATOM 754 C C . ILE A 1 99 ? 4.005 -0.546 -4.990 1.00 94.38 99 ILE A C 1
ATOM 756 O O . ILE A 1 99 ? 4.367 0.564 -5.352 1.00 94.38 99 ILE A O 1
ATOM 760 N N . GLY A 1 100 ? 2.937 -0.742 -4.222 1.00 95.06 100 GLY A N 1
ATOM 761 C CA . GLY A 1 100 ? 2.147 0.320 -3.615 1.00 95.06 100 GLY A CA 1
ATOM 762 C C . GLY A 1 100 ? 2.399 0.426 -2.115 1.00 95.06 100 GLY A C 1
ATOM 763 O O . GLY A 1 100 ? 2.377 -0.592 -1.414 1.00 95.06 100 GLY A O 1
ATOM 764 N N . LEU A 1 101 ? 2.582 1.658 -1.647 1.00 95.44 101 LEU A N 1
ATOM 765 C CA . LEU A 1 101 ? 2.645 2.045 -0.244 1.00 95.44 101 LEU A CA 1
ATOM 766 C C . LEU A 1 101 ? 1.496 3.021 0.054 1.00 95.44 101 LEU A C 1
ATOM 768 O O . LEU A 1 101 ? 1.447 4.126 -0.494 1.00 95.44 101 LEU A O 1
ATOM 772 N N . VAL A 1 102 ? 0.557 2.587 0.890 1.00 96.00 102 VAL A N 1
ATOM 773 C CA . VAL A 1 102 ? -0.665 3.328 1.245 1.00 96.00 102 VAL A CA 1
ATOM 774 C C . VAL A 1 102 ? -0.874 3.307 2.758 1.00 96.00 102 VAL A C 1
ATOM 776 O O . VAL A 1 102 ? -0.269 2.487 3.456 1.00 96.00 102 VAL A O 1
ATOM 779 N N . ASP A 1 103 ? -1.720 4.200 3.265 1.00 95.62 103 ASP A N 1
ATOM 780 C CA . ASP A 1 103 ? -2.093 4.191 4.679 1.00 95.62 103 ASP A CA 1
ATOM 781 C C . ASP A 1 103 ? -2.798 2.866 5.040 1.00 95.62 103 ASP A C 1
ATOM 783 O O . ASP A 1 103 ? -3.526 2.277 4.229 1.00 95.62 103 ASP A O 1
ATOM 787 N N . SER A 1 104 ? -2.589 2.379 6.270 1.00 95.94 104 SER A N 1
ATOM 788 C CA . SER A 1 104 ? -3.202 1.141 6.771 1.00 95.94 104 SER A CA 1
ATOM 789 C C . SER A 1 104 ? -4.640 1.410 7.208 1.00 95.94 104 SER A C 1
ATOM 791 O O . SER A 1 104 ? -5.013 1.285 8.377 1.00 95.94 104 SER A O 1
ATOM 793 N N . ASP A 1 105 ? -5.465 1.836 6.256 1.00 96.56 105 ASP A N 1
ATOM 794 C CA . ASP A 1 105 ? -6.865 2.149 6.475 1.00 96.56 105 ASP A CA 1
ATOM 795 C C . ASP A 1 105 ? -7.749 1.780 5.261 1.00 96.56 105 ASP A C 1
ATOM 797 O O . ASP A 1 105 ? -7.262 1.417 4.182 1.00 96.56 105 ASP A O 1
ATOM 801 N N . PRO A 1 106 ? -9.086 1.831 5.403 1.00 96.19 106 PRO A N 1
ATOM 802 C CA . PRO A 1 106 ? -9.983 1.476 4.308 1.00 96.19 106 PRO A CA 1
ATOM 803 C C . PRO A 1 106 ? -9.911 2.418 3.100 1.00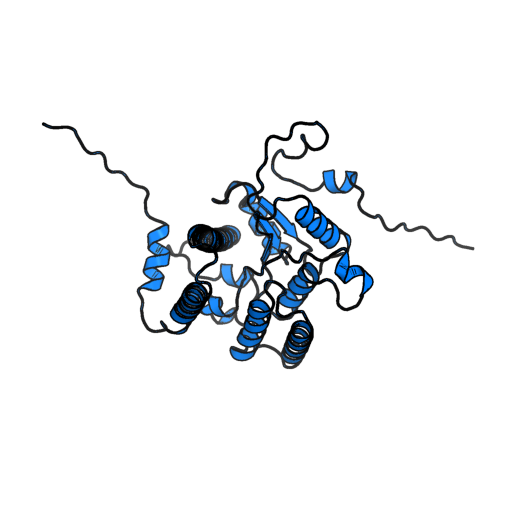 96.19 106 PRO A C 1
ATOM 805 O O . PRO A 1 106 ? -10.318 2.025 2.008 1.00 96.19 106 PRO A O 1
ATOM 808 N N . HIS A 1 107 ? -9.472 3.665 3.271 1.00 95.06 107 HIS A N 1
ATOM 809 C CA . HIS A 1 107 ? -9.349 4.643 2.194 1.00 95.06 107 HIS A CA 1
ATOM 810 C C . HIS A 1 107 ? -8.056 4.441 1.394 1.00 95.06 107 HIS A C 1
ATOM 812 O O . HIS A 1 107 ? -8.147 4.381 0.164 1.00 95.06 107 HIS A O 1
ATOM 818 N N . GLY A 1 108 ? -6.921 4.222 2.057 1.00 95.88 108 GLY A N 1
ATOM 819 C CA . GLY A 1 108 ? -5.648 3.853 1.441 1.00 95.88 108 GLY A CA 1
ATOM 820 C C . GLY A 1 108 ? -5.771 2.560 0.637 1.00 95.88 108 GLY A C 1
ATOM 821 O O . GLY A 1 108 ? -5.411 2.505 -0.543 1.00 95.88 108 GLY A O 1
ATOM 822 N N . LEU A 1 109 ? -6.446 1.540 1.185 1.00 95.88 109 LEU A N 1
ATOM 823 C CA . LEU A 1 109 ? -6.738 0.312 0.434 1.00 95.88 109 LEU A CA 1
ATOM 824 C C . LEU A 1 109 ? -7.644 0.551 -0.784 1.00 95.88 109 LEU A C 1
ATOM 826 O O . LEU A 1 109 ? -7.444 -0.071 -1.827 1.00 95.88 109 LEU A O 1
ATOM 830 N N . ARG A 1 110 ? -8.618 1.469 -0.722 1.00 94.38 110 ARG A N 1
ATOM 831 C CA . ARG A 1 110 ? -9.424 1.827 -1.908 1.00 94.38 110 ARG A CA 1
ATOM 832 C C . ARG A 1 110 ? -8.596 2.512 -2.988 1.00 94.38 110 ARG A C 1
ATOM 834 O O . ARG A 1 110 ? -8.828 2.252 -4.172 1.00 94.38 110 ARG A O 1
ATOM 841 N N . ILE A 1 111 ? -7.656 3.368 -2.600 1.00 94.94 111 ILE A N 1
ATOM 842 C CA . ILE A 1 111 ? -6.719 4.014 -3.524 1.00 94.94 111 ILE A CA 1
ATOM 843 C C . ILE A 1 111 ? -5.864 2.947 -4.205 1.00 94.94 111 ILE A C 1
ATOM 845 O O . ILE A 1 111 ? -5.838 2.875 -5.436 1.00 94.94 111 ILE A O 1
ATOM 849 N N . PHE A 1 112 ? -5.284 2.034 -3.425 1.00 95.94 112 PHE A N 1
ATOM 850 C CA . PHE A 1 112 ? -4.528 0.899 -3.946 1.00 95.94 112 PHE A CA 1
ATOM 851 C C . PHE A 1 112 ? -5.347 0.055 -4.940 1.00 95.94 112 PHE A C 1
ATOM 853 O O . PHE A 1 112 ? -4.904 -0.217 -6.059 1.00 95.94 112 PHE A O 1
ATOM 860 N N . LEU A 1 113 ? -6.579 -0.321 -4.576 1.00 93.75 113 LEU A N 1
ATOM 861 C CA . LEU A 1 113 ? -7.472 -1.100 -5.444 1.00 93.75 113 LEU A CA 1
ATOM 862 C C . LEU A 1 113 ? -7.851 -0.349 -6.729 1.00 93.75 113 LEU A C 1
ATOM 864 O O . LEU A 1 113 ? -8.083 -0.986 -7.757 1.00 93.75 113 LEU A O 1
ATOM 868 N N . THR A 1 114 ? -7.901 0.985 -6.691 1.00 92.69 114 THR A N 1
ATOM 869 C CA . THR A 1 114 ? -8.172 1.819 -7.870 1.00 92.69 114 THR A CA 1
ATOM 870 C C . THR A 1 114 ? -7.009 1.774 -8.853 1.00 92.69 114 THR A C 1
ATOM 872 O O . THR A 1 114 ? -7.244 1.603 -10.048 1.00 92.69 114 THR A O 1
ATOM 875 N N . TYR A 1 115 ? -5.765 1.844 -8.373 1.00 93.88 115 TYR A N 1
ATOM 876 C CA . TYR A 1 115 ? -4.598 1.629 -9.229 1.00 93.88 115 TYR A CA 1
ATOM 877 C C . TYR A 1 115 ? -4.561 0.207 -9.794 1.00 93.88 115 TYR A C 1
ATOM 879 O O . TYR A 1 115 ? -4.355 0.026 -10.992 1.00 93.88 115 TYR A O 1
ATOM 887 N N . LYS A 1 116 ? -4.787 -0.811 -8.955 1.00 93.44 116 LYS A N 1
ATOM 888 C CA . LYS A 1 116 ? -4.615 -2.216 -9.351 1.00 93.44 116 LYS A CA 1
ATOM 889 C C . LYS A 1 116 ? -5.709 -2.739 -10.284 1.00 93.44 116 LYS A C 1
ATOM 891 O O . LYS A 1 116 ? -5.404 -3.451 -11.235 1.00 93.44 116 LYS A O 1
ATOM 896 N N . PHE A 1 117 ? -6.972 -2.410 -10.009 1.00 90.25 117 PHE A N 1
ATOM 897 C CA . PHE A 1 117 ? -8.142 -2.991 -10.686 1.00 90.25 117 PHE A CA 1
ATOM 898 C C . PHE A 1 117 ? -9.042 -1.956 -11.375 1.00 90.25 117 PHE A C 1
ATOM 900 O O . PHE A 1 117 ? -10.106 -2.309 -11.892 1.00 90.25 117 PHE A O 1
ATOM 907 N N . GLY A 1 118 ? -8.664 -0.678 -11.341 1.00 88.44 118 GLY A N 1
ATOM 908 C CA . GLY A 1 118 ? -9.464 0.421 -11.866 1.00 88.44 118 GLY A CA 1
ATOM 909 C C . GLY A 1 118 ? -10.617 0.864 -10.957 1.00 88.44 118 GLY A C 1
ATOM 910 O O . GLY A 1 118 ? -10.967 0.230 -9.950 1.00 88.44 118 GLY A O 1
ATOM 911 N N . SER A 1 119 ? -11.231 1.985 -11.344 1.00 82.12 119 SER A N 1
ATOM 912 C CA . SER A 1 119 ? -12.361 2.608 -10.643 1.00 82.12 119 SER A CA 1
ATOM 913 C C . SER A 1 119 ? -13.635 1.747 -10.672 1.00 82.12 119 SER A C 1
ATOM 915 O O . SER A 1 119 ? -13.903 1.006 -11.619 1.00 82.12 119 SER A O 1
ATOM 917 N N . GLU A 1 120 ? -14.460 1.857 -9.625 1.00 72.56 120 GLU A N 1
ATOM 918 C CA . GLU A 1 120 ? -15.774 1.188 -9.541 1.00 72.56 120 GLU A CA 1
ATOM 919 C C . GLU A 1 120 ? -16.789 1.780 -10.511 1.00 72.56 120 GLU A C 1
ATOM 921 O O . GLU A 1 120 ? -17.626 1.058 -11.050 1.00 72.56 120 GLU A O 1
ATOM 926 N N . ASN A 1 121 ? -16.689 3.089 -10.740 1.00 66.06 121 ASN A N 1
ATOM 927 C CA . ASN A 1 121 ? -17.723 3.874 -11.403 1.00 66.06 121 ASN A CA 1
ATOM 928 C C . ASN A 1 121 ? -17.621 3.841 -12.931 1.00 66.06 121 ASN A C 1
ATOM 930 O O . ASN A 1 121 ? -18.533 4.308 -13.606 1.00 66.06 121 ASN A O 1
ATOM 934 N N . MET A 1 122 ? -16.531 3.305 -13.489 1.00 60.66 122 MET A N 1
ATOM 935 C CA . MET A 1 122 ? -16.282 3.340 -14.928 1.00 60.66 122 MET A CA 1
ATOM 936 C C . MET A 1 122 ? -15.832 1.974 -15.443 1.00 60.66 122 MET A C 1
ATOM 938 O O . MET A 1 122 ? -14.657 1.618 -15.407 1.00 60.66 122 MET A O 1
ATOM 942 N N . GLN A 1 123 ? -16.792 1.191 -15.945 1.00 56.62 123 GLN A N 1
ATOM 943 C CA . GLN A 1 123 ? -16.535 -0.155 -16.471 1.00 56.62 123 GLN A CA 1
ATOM 944 C C . GLN A 1 123 ? -15.575 -0.158 -17.672 1.00 56.62 123 GLN A C 1
ATOM 946 O O . GLN A 1 123 ? -14.816 -1.111 -17.821 1.00 56.62 123 GLN A O 1
ATOM 951 N N . GLN A 1 124 ? -15.562 0.908 -18.483 1.00 50.16 124 GLN A N 1
ATOM 952 C CA . GLN A 1 124 ? -14.634 1.052 -19.613 1.00 50.16 124 GLN A CA 1
ATOM 953 C C . GLN A 1 124 ? -13.190 1.351 -19.171 1.00 50.16 124 GLN A C 1
ATOM 955 O O . GLN A 1 124 ? -12.255 0.892 -19.820 1.00 50.16 124 GLN A O 1
ATOM 960 N N . GLU A 1 125 ? -12.980 2.025 -18.033 1.00 55.88 125 GLU A N 1
ATOM 961 C CA . GLU A 1 125 ? -11.631 2.320 -17.520 1.00 55.88 125 GLU A CA 1
ATOM 962 C C . GLU A 1 125 ? -10.926 1.102 -16.911 1.00 55.88 125 GLU A C 1
ATOM 964 O O . GLU A 1 125 ? -9.698 1.091 -16.801 1.00 55.88 125 GLU A O 1
ATOM 969 N N . LYS A 1 126 ? -11.688 0.083 -16.486 1.00 58.09 126 LYS A N 1
ATOM 970 C CA . LYS A 1 126 ? -11.149 -1.098 -15.793 1.00 58.09 126 LYS A CA 1
ATOM 971 C C . LYS A 1 126 ? -10.090 -1.849 -16.599 1.00 58.09 126 LYS A C 1
ATOM 973 O O . LYS A 1 126 ? -9.234 -2.481 -15.993 1.00 58.09 126 LYS A O 1
ATOM 978 N N . LEU A 1 127 ? -10.161 -1.803 -17.929 1.00 58.50 127 LEU A N 1
ATOM 979 C CA . LEU A 1 127 ? -9.275 -2.582 -18.797 1.00 58.50 127 LEU A CA 1
ATOM 980 C C . LEU A 1 127 ? -8.070 -1.792 -19.315 1.00 58.50 127 LEU A C 1
ATOM 982 O O . LEU A 1 127 ? -7.057 -2.407 -19.623 1.00 58.50 127 LEU A O 1
ATOM 986 N N . GLN A 1 128 ? -8.159 -0.462 -19.406 1.00 68.56 128 GLN A N 1
ATOM 987 C CA . GLN A 1 128 ? -7.112 0.350 -20.043 1.00 68.56 128 GLN A CA 1
ATOM 988 C C . GLN A 1 128 ? -6.197 1.069 -19.045 1.00 68.56 128 GLN A C 1
ATOM 990 O O . GLN A 1 128 ? -5.061 1.359 -19.381 1.00 68.56 128 GLN A O 1
ATOM 995 N N . MET A 1 129 ? -6.652 1.320 -17.811 1.00 81.38 129 MET A N 1
ATOM 996 C CA . MET A 1 129 ? -5.919 2.151 -16.835 1.00 81.38 129 MET A CA 1
ATOM 997 C C . MET A 1 129 ? -5.797 1.485 -15.462 1.00 81.38 129 MET A C 1
ATOM 999 O O . MET A 1 129 ? -5.892 2.134 -14.415 1.00 81.38 129 MET A O 1
ATOM 1003 N N . ALA A 1 130 ? -5.697 0.160 -15.458 1.00 89.38 130 ALA A N 1
ATOM 1004 C CA . ALA A 1 130 ? -5.407 -0.634 -14.274 1.00 89.38 130 ALA A CA 1
ATOM 1005 C C . ALA A 1 130 ? -3.962 -1.138 -14.352 1.00 89.38 130 ALA A C 1
ATOM 1007 O O . ALA A 1 130 ? -3.454 -1.391 -15.440 1.00 89.38 130 ALA A O 1
ATOM 1008 N N . CYS A 1 131 ? -3.307 -1.329 -13.212 1.00 92.38 131 CYS A N 1
ATOM 1009 C CA . CYS A 1 131 ? -1.986 -1.943 -13.127 1.00 92.38 131 CYS A CA 1
ATOM 1010 C C . CYS A 1 131 ? -2.082 -3.270 -12.354 1.00 92.38 131 CYS A C 1
ATOM 1012 O O . CYS A 1 131 ? -1.854 -3.298 -11.141 1.00 92.38 131 CYS A O 1
ATOM 1014 N N . PRO A 1 132 ? -2.406 -4.398 -13.023 1.00 90.25 132 PRO A N 1
ATOM 1015 C CA . PRO A 1 132 ? -2.535 -5.699 -12.362 1.00 90.25 132 PRO A CA 1
ATOM 1016 C C . PRO A 1 132 ? -1.250 -6.158 -11.660 1.00 90.25 132 PRO A C 1
ATOM 1018 O O . PRO A 1 132 ? -1.328 -6.863 -10.651 1.00 90.25 132 PRO A O 1
ATOM 1021 N N . ARG A 1 133 ? -0.084 -5.715 -12.160 1.00 90.81 133 ARG A N 1
ATOM 1022 C CA . ARG A 1 133 ? 1.255 -5.987 -11.608 1.00 90.81 133 ARG A CA 1
ATOM 1023 C C . ARG A 1 133 ? 1.486 -5.363 -10.229 1.00 90.81 133 ARG A C 1
ATOM 1025 O O . ARG A 1 133 ? 2.374 -5.821 -9.514 1.00 90.81 133 ARG A O 1
ATOM 1032 N N . LEU A 1 134 ? 0.698 -4.354 -9.845 1.00 94.38 134 LEU A N 1
ATOM 1033 C CA . LEU A 1 134 ? 0.863 -3.643 -8.581 1.00 94.38 134 LEU A CA 1
ATOM 1034 C C . LEU A 1 134 ? 0.620 -4.572 -7.380 1.00 94.38 134 LEU A C 1
ATOM 1036 O O . LEU A 1 134 ? -0.424 -5.232 -7.279 1.00 94.38 134 LEU A O 1
ATOM 1040 N N . LYS A 1 135 ? 1.580 -4.601 -6.452 1.00 93.25 135 LYS A N 1
ATOM 1041 C CA . LYS A 1 135 ? 1.538 -5.372 -5.202 1.00 93.25 135 LYS A CA 1
ATOM 1042 C C . LYS A 1 135 ? 1.503 -4.430 -4.002 1.00 93.25 135 LYS A C 1
ATOM 1044 O O . LYS A 1 135 ? 2.171 -3.404 -4.010 1.00 93.25 135 LYS A O 1
ATOM 1049 N N . LEU A 1 136 ? 0.731 -4.769 -2.975 1.00 93.50 136 LEU A N 1
ATOM 1050 C CA . LEU A 1 136 ? 0.677 -3.986 -1.740 1.00 93.50 136 LEU A CA 1
ATOM 1051 C C . LEU A 1 136 ? 1.878 -4.361 -0.866 1.00 93.50 136 LEU A C 1
ATOM 1053 O O . LEU A 1 136 ? 1.931 -5.496 -0.393 1.00 93.50 136 LEU A O 1
ATOM 1057 N N . MET A 1 137 ? 2.814 -3.434 -0.648 1.00 90.38 137 MET A N 1
ATOM 1058 C CA . MET A 1 137 ? 3.936 -3.652 0.278 1.00 90.38 137 MET A CA 1
ATOM 1059 C C . MET A 1 137 ? 3.532 -3.379 1.715 1.00 90.38 137 MET A C 1
ATOM 1061 O O . MET A 1 137 ? 3.840 -4.184 2.588 1.00 90.38 137 MET A O 1
ATOM 1065 N N . GLY A 1 138 ? 2.816 -2.283 1.951 1.00 75.06 138 GLY A N 1
ATOM 1066 C CA . GLY A 1 138 ? 2.463 -1.886 3.303 1.00 75.06 138 GLY A CA 1
ATOM 1067 C C . GLY A 1 138 ? 1.948 -0.453 3.406 1.00 75.06 138 GLY A C 1
ATOM 1068 O O . GLY A 1 138 ? 1.639 0.160 2.384 1.00 75.06 138 GLY A O 1
ATOM 1069 N N . LEU A 1 139 ? 1.826 0.081 4.623 1.00 88.25 139 LEU A N 1
ATOM 1070 C CA . LEU A 1 139 ? 2.058 -0.621 5.904 1.00 88.25 139 LEU A CA 1
ATOM 1071 C C . LEU A 1 139 ? 0.917 -1.602 6.221 1.00 88.25 139 LEU A C 1
ATOM 1073 O O . LEU A 1 139 ? -0.255 -1.224 6.249 1.00 88.25 139 LEU A O 1
ATOM 1077 N N . ARG A 1 140 ? 1.243 -2.883 6.429 1.00 90.81 140 ARG A N 1
ATOM 1078 C CA . ARG A 1 140 ? 0.242 -3.933 6.674 1.00 90.81 140 ARG A CA 1
ATOM 1079 C C . ARG A 1 140 ? -0.170 -3.937 8.142 1.00 90.81 140 ARG A C 1
ATOM 1081 O O . ARG A 1 140 ? 0.639 -3.693 9.034 1.00 90.81 140 ARG A O 1
ATOM 1088 N N . ASN A 1 141 ? -1.425 -4.268 8.418 1.00 92.94 141 ASN A N 1
ATOM 1089 C CA . ASN A 1 141 ? -1.977 -4.190 9.768 1.00 92.94 141 ASN A CA 1
ATOM 1090 C C . ASN A 1 141 ? -1.283 -5.128 10.771 1.00 92.94 141 ASN A C 1
ATOM 1092 O O . ASN A 1 141 ? -1.130 -4.776 11.943 1.00 92.94 141 ASN A O 1
ATOM 1096 N N . ALA A 1 142 ? -0.841 -6.296 10.296 1.00 89.38 142 ALA A N 1
ATOM 1097 C CA . ALA A 1 142 ? -0.078 -7.268 11.079 1.00 89.38 142 ALA A CA 1
ATOM 1098 C C . ALA A 1 142 ? 1.324 -6.772 11.478 1.00 89.38 142 ALA A C 1
ATOM 1100 O O . ALA A 1 142 ? 1.918 -7.305 12.408 1.00 89.38 142 ALA A O 1
ATOM 1101 N N . GLU A 1 143 ? 1.858 -5.751 10.806 1.00 90.38 143 GLU A N 1
ATOM 1102 C CA . GLU A 1 143 ? 3.204 -5.242 11.084 1.00 90.38 143 GLU A CA 1
ATOM 1103 C C . GLU A 1 143 ? 3.249 -4.229 12.215 1.00 90.38 143 GLU A C 1
ATOM 1105 O O . GLU A 1 143 ? 4.326 -3.939 12.717 1.00 90.38 143 GLU A O 1
ATOM 1110 N N . PHE A 1 144 ? 2.104 -3.675 12.612 1.00 91.00 144 PHE A N 1
ATOM 1111 C CA . PHE A 1 144 ? 2.055 -2.573 13.569 1.00 91.00 144 PHE A CA 1
ATOM 1112 C C . PHE A 1 144 ? 2.815 -2.891 14.865 1.00 91.00 144 PHE A C 1
ATOM 1114 O O . PHE A 1 144 ? 3.617 -2.083 15.330 1.00 91.00 144 PHE A O 1
ATOM 1121 N N . ASP A 1 145 ? 2.587 -4.087 15.414 1.00 90.12 145 ASP A N 1
ATOM 1122 C CA . ASP A 1 145 ? 3.213 -4.522 16.663 1.00 90.12 145 ASP A CA 1
ATOM 1123 C C . ASP A 1 145 ? 4.680 -4.940 16.441 1.00 90.12 145 ASP A C 1
ATOM 1125 O O . ASP A 1 145 ? 5.531 -4.654 17.279 1.00 90.12 145 ASP A O 1
ATOM 1129 N N . LEU A 1 146 ? 4.996 -5.543 15.286 1.00 88.81 146 LEU A N 1
ATOM 1130 C CA . LEU A 1 146 ? 6.360 -5.948 14.904 1.00 88.81 146 LEU A CA 1
ATOM 1131 C C . LEU A 1 146 ? 7.295 -4.751 14.701 1.00 88.81 146 LEU A C 1
ATOM 1133 O O . LEU A 1 146 ? 8.477 -4.824 15.013 1.00 88.81 146 LEU A O 1
ATOM 1137 N N . LEU A 1 147 ? 6.756 -3.651 14.179 1.00 88.06 147 LEU A N 1
ATOM 1138 C CA . LEU A 1 147 ? 7.474 -2.398 13.958 1.00 88.06 147 LEU A CA 1
ATOM 1139 C C . LEU A 1 147 ? 7.534 -1.531 15.220 1.00 88.06 147 LEU A C 1
ATOM 1141 O O . LEU A 1 147 ? 7.999 -0.396 15.154 1.00 88.06 147 LEU A O 1
ATOM 1145 N N . CYS A 1 148 ? 7.041 -2.034 16.358 1.00 89.38 148 CYS A N 1
ATOM 1146 C CA . CYS A 1 148 ? 7.002 -1.307 17.623 1.00 89.38 148 CYS A CA 1
ATOM 1147 C C . CYS A 1 148 ? 6.337 0.077 17.493 1.00 89.38 148 CYS A C 1
ATOM 1149 O O . CYS A 1 148 ? 6.732 1.027 18.175 1.00 89.38 148 CYS A O 1
ATOM 1151 N N . ILE A 1 149 ? 5.332 0.210 16.614 1.00 90.19 149 ILE A N 1
ATOM 1152 C CA . ILE A 1 149 ? 4.626 1.477 16.430 1.00 90.19 149 ILE A CA 1
ATOM 1153 C C . ILE A 1 149 ? 3.873 1.798 17.730 1.00 90.19 149 ILE A C 1
ATOM 1155 O O . ILE A 1 149 ? 3.117 0.958 18.232 1.00 90.19 149 ILE A O 1
ATOM 1159 N N . PRO A 1 150 ? 4.036 3.008 18.296 1.00 91.81 150 PRO A N 1
ATOM 1160 C CA . PRO A 1 150 ? 3.370 3.372 19.535 1.00 91.81 150 PRO A CA 1
ATOM 1161 C C . PRO A 1 150 ? 1.840 3.224 19.448 1.00 91.81 150 PRO A C 1
ATOM 1163 O O . PRO A 1 150 ? 1.230 3.720 18.495 1.00 91.81 150 PRO A O 1
ATOM 1166 N N . PRO A 1 151 ? 1.171 2.616 20.451 1.00 93.19 151 PRO A N 1
ATOM 1167 C CA . PRO A 1 151 ? -0.272 2.366 20.406 1.00 93.19 151 PRO A CA 1
ATOM 1168 C C . PRO A 1 151 ? -1.145 3.614 20.214 1.00 93.19 151 PRO A C 1
ATOM 1170 O O . PRO A 1 151 ? -2.268 3.505 19.736 1.00 93.19 151 PRO A O 1
ATOM 1173 N N . ASN A 1 152 ? -0.650 4.807 20.556 1.00 94.25 152 ASN A N 1
ATOM 1174 C CA . ASN A 1 152 ? -1.358 6.072 20.334 1.00 94.25 152 ASN A CA 1
ATOM 1175 C C . ASN A 1 152 ? -1.428 6.494 18.855 1.00 94.25 152 ASN A C 1
ATOM 1177 O O . ASN A 1 152 ? -2.184 7.409 18.542 1.00 94.25 152 ASN A O 1
ATOM 1181 N N . GLN A 1 153 ? -0.671 5.845 17.966 1.00 95.88 153 GLN A N 1
ATOM 1182 C CA . GLN A 1 153 ? -0.790 6.009 16.515 1.00 95.88 153 GLN A CA 1
ATOM 1183 C C . GLN A 1 153 ? -1.912 5.145 15.914 1.00 95.88 153 GLN A C 1
ATOM 1185 O O . GLN A 1 153 ? -2.334 5.371 14.781 1.00 95.88 153 GLN A O 1
ATOM 1190 N N . ALA A 1 154 ? -2.413 4.152 16.658 1.00 96.12 154 ALA A N 1
ATOM 1191 C CA . ALA A 1 154 ? -3.540 3.336 16.232 1.00 96.12 154 ALA A CA 1
ATOM 1192 C C . ALA A 1 154 ? -4.870 4.061 16.476 1.00 96.12 154 ALA A C 1
ATOM 1194 O O . ALA A 1 154 ? -5.160 4.545 17.571 1.00 96.12 154 ALA A O 1
ATOM 1195 N N . LEU A 1 155 ? -5.728 4.056 15.461 1.00 96.81 155 LEU A N 1
ATOM 1196 C CA . LEU A 1 155 ? -7.105 4.527 15.537 1.00 96.81 155 LEU A CA 1
ATOM 1197 C C . LEU A 1 155 ? -8.069 3.348 15.390 1.00 96.81 155 LEU A C 1
ATOM 1199 O O . LEU A 1 155 ? -7.822 2.417 14.624 1.00 96.81 155 LEU A O 1
ATOM 1203 N N . SER A 1 156 ? -9.205 3.411 16.087 1.00 97.06 156 SER A N 1
ATOM 1204 C CA . SER A 1 156 ? -10.272 2.416 15.936 1.00 97.06 156 SER A CA 1
ATOM 1205 C C . SER A 1 156 ? -11.049 2.624 14.635 1.00 97.06 156 SER A C 1
ATOM 1207 O O . SER A 1 156 ? -11.261 3.753 14.175 1.00 97.06 156 SER A O 1
ATOM 1209 N N . ILE A 1 157 ? -11.500 1.523 14.038 1.00 96.12 157 ILE A N 1
ATOM 1210 C CA . ILE A 1 157 ? -12.257 1.548 12.788 1.00 96.12 157 ILE A CA 1
ATOM 1211 C C . ILE A 1 157 ? -13.718 1.881 13.071 1.00 96.12 157 ILE A C 1
ATOM 1213 O O . ILE A 1 157 ? -14.441 1.181 13.788 1.00 96.12 157 ILE A O 1
ATOM 1217 N N . THR A 1 158 ? -14.220 2.919 12.411 1.00 96.69 158 THR A N 1
ATOM 1218 C CA . THR A 1 158 ? -15.609 3.342 12.573 1.00 96.69 158 THR A CA 1
ATOM 1219 C C . THR A 1 158 ? -16.596 2.333 11.972 1.00 96.69 158 THR A C 1
ATOM 1221 O O . THR A 1 158 ? -16.306 1.576 11.043 1.00 96.69 158 THR A O 1
ATOM 1224 N N . LYS A 1 159 ? -17.855 2.363 12.430 1.00 96.38 159 LYS A N 1
ATOM 1225 C CA . LYS A 1 159 ? -18.933 1.529 11.851 1.00 96.38 159 LYS A CA 1
ATOM 1226 C C . LYS A 1 159 ? -19.120 1.761 10.342 1.00 96.38 159 LYS A C 1
ATOM 1228 O O . LYS A 1 159 ? -19.433 0.825 9.601 1.00 96.38 159 LYS A O 1
ATOM 1233 N N . LYS A 1 160 ? -18.930 3.006 9.885 1.00 96.06 160 LYS A N 1
ATOM 1234 C CA . LYS A 1 160 ? -19.004 3.375 8.463 1.00 96.06 160 LYS A CA 1
ATOM 1235 C C . LYS A 1 160 ? -17.883 2.698 7.677 1.00 96.06 160 LYS A C 1
ATOM 1237 O O . LYS A 1 160 ? -18.151 2.052 6.671 1.00 96.06 160 LYS A O 1
ATOM 1242 N N . GLU A 1 161 ? -16.662 2.755 8.186 1.00 96.88 161 GLU A N 1
ATOM 1243 C CA . GLU A 1 161 ? -15.487 2.114 7.593 1.00 96.88 161 GLU A CA 1
ATOM 1244 C C . GLU A 1 161 ? -15.586 0.589 7.554 1.00 96.88 161 GLU A C 1
ATOM 1246 O O . GLU A 1 161 ? -15.330 -0.005 6.511 1.00 96.88 161 GLU A O 1
ATOM 1251 N N . LYS A 1 162 ? -16.101 -0.060 8.607 1.00 96.81 162 LYS A N 1
ATOM 1252 C CA . LYS A 1 162 ? -16.393 -1.509 8.569 1.00 96.81 162 LYS A CA 1
ATOM 1253 C C . LYS A 1 162 ? -17.351 -1.874 7.431 1.00 96.81 162 LYS A C 1
ATOM 1255 O O . LYS A 1 162 ? -17.259 -2.959 6.859 1.00 96.81 162 LYS A O 1
ATOM 1260 N N . THR A 1 163 ? -18.265 -0.971 7.073 1.00 96.75 163 THR A N 1
ATOM 1261 C CA . THR A 1 163 ? -19.158 -1.155 5.918 1.00 96.75 163 THR A CA 1
ATOM 1262 C C . THR A 1 163 ? -18.404 -1.015 4.594 1.00 96.75 163 THR A C 1
ATOM 1264 O O . THR A 1 163 ? -18.675 -1.775 3.665 1.00 96.75 163 THR A O 1
ATOM 1267 N N . ILE A 1 164 ? -17.434 -0.099 4.508 1.00 95.81 164 ILE A N 1
ATOM 1268 C CA . ILE A 1 164 ? -16.531 0.031 3.353 1.00 95.81 164 ILE A CA 1
ATOM 1269 C C . ILE A 1 164 ? -15.711 -1.254 3.182 1.00 95.81 164 ILE A C 1
ATOM 1271 O O . ILE A 1 164 ? -15.728 -1.832 2.099 1.00 95.81 164 ILE A O 1
ATOM 1275 N N . CYS A 1 165 ? -15.094 -1.768 4.251 1.00 96.56 165 CYS A N 1
ATOM 1276 C CA . CYS A 1 165 ? -14.337 -3.024 4.230 1.00 96.56 165 CYS A CA 1
ATOM 1277 C C . CYS A 1 165 ? -15.171 -4.205 3.721 1.00 96.56 165 CYS A C 1
ATOM 1279 O O . CYS A 1 165 ? -14.723 -4.956 2.857 1.00 96.56 165 CYS A O 1
ATOM 1281 N N . LYS A 1 166 ? -16.419 -4.337 4.192 1.00 96.31 166 LYS A N 1
ATOM 1282 C CA . LYS A 1 166 ? -17.343 -5.376 3.708 1.00 96.31 166 LYS A CA 1
ATOM 1283 C C . LYS A 1 166 ? -17.603 -5.267 2.205 1.00 96.31 166 LYS A C 1
ATOM 1285 O O . LYS A 1 166 ? -17.563 -6.282 1.518 1.00 96.31 166 LYS A O 1
ATOM 1290 N N . LYS A 1 167 ? -17.835 -4.054 1.690 1.00 94.88 167 LYS A N 1
ATOM 1291 C CA . LYS A 1 167 ? -18.025 -3.822 0.248 1.00 94.88 167 LYS A CA 1
ATOM 1292 C C . LYS A 1 167 ? -16.765 -4.152 -0.553 1.00 94.88 167 LYS A C 1
ATOM 1294 O O . LYS A 1 167 ? -16.875 -4.762 -1.611 1.00 94.88 167 LYS A O 1
ATOM 1299 N N . MET A 1 168 ? -15.583 -3.802 -0.040 1.00 94.62 168 MET A N 1
ATOM 1300 C CA . MET A 1 168 ? -14.310 -4.152 -0.678 1.00 94.62 168 MET A CA 1
ATOM 1301 C C . MET A 1 168 ? -14.120 -5.669 -0.762 1.00 94.62 168 MET A C 1
ATOM 1303 O O . MET A 1 168 ? -13.819 -6.175 -1.837 1.00 94.62 168 MET A O 1
ATOM 1307 N N . ILE A 1 169 ? -14.370 -6.406 0.328 1.00 94.81 169 ILE A N 1
ATOM 1308 C CA . ILE A 1 169 ? -14.296 -7.877 0.330 1.00 94.81 169 ILE A CA 1
ATOM 1309 C C . ILE A 1 169 ? -15.280 -8.469 -0.683 1.00 94.81 169 ILE A C 1
ATOM 1311 O O . ILE A 1 169 ? -14.875 -9.287 -1.500 1.00 94.81 169 ILE A O 1
ATOM 1315 N N . GLN A 1 170 ? -16.536 -8.009 -0.691 1.00 93.19 170 GLN A N 1
ATOM 1316 C CA . GLN A 1 170 ? -17.541 -8.466 -1.660 1.00 93.19 170 GLN A CA 1
ATOM 1317 C C . GLN A 1 170 ? -17.103 -8.212 -3.104 1.00 93.19 170 GLN A C 1
ATOM 1319 O O . GLN A 1 170 ? -17.291 -9.064 -3.964 1.00 93.19 170 GLN A O 1
ATOM 1324 N N . ARG A 1 171 ? -16.496 -7.055 -3.386 1.00 89.88 171 ARG A N 1
ATOM 1325 C CA . ARG A 1 171 ? -15.954 -6.751 -4.714 1.00 89.88 171 ARG A CA 1
ATOM 1326 C C . ARG A 1 171 ? -14.815 -7.703 -5.084 1.00 89.88 171 ARG A C 1
ATOM 1328 O O . ARG A 1 171 ? -14.781 -8.168 -6.218 1.00 89.88 171 ARG A O 1
ATOM 1335 N N . LEU A 1 172 ? -13.900 -7.972 -4.155 1.00 90.62 172 LEU A N 1
ATOM 1336 C CA . LEU A 1 172 ? -12.784 -8.900 -4.354 1.00 90.62 172 LEU A CA 1
ATOM 1337 C C . LEU A 1 172 ? -13.266 -10.350 -4.533 1.00 90.62 172 LEU A C 1
ATOM 1339 O O . LEU A 1 172 ? -12.672 -11.089 -5.306 1.00 90.62 172 LEU A O 1
ATOM 1343 N N . ASP A 1 173 ? -14.365 -10.748 -3.886 1.00 90.19 173 ASP A N 1
ATOM 1344 C CA . ASP A 1 173 ? -14.991 -12.069 -4.061 1.00 90.19 173 ASP A CA 1
ATOM 1345 C C . ASP A 1 173 ? -15.556 -12.296 -5.471 1.00 90.19 173 ASP A C 1
ATOM 1347 O O . ASP A 1 173 ? -15.662 -13.440 -5.910 1.00 90.19 173 ASP A O 1
ATOM 1351 N N . LEU A 1 174 ? -15.919 -11.218 -6.173 1.00 87.62 174 LEU A N 1
ATOM 1352 C CA . LEU A 1 174 ? -16.396 -11.260 -7.559 1.00 87.62 174 LEU A CA 1
ATOM 1353 C C . LEU A 1 174 ? -15.253 -11.285 -8.585 1.00 87.62 174 LEU A C 1
ATOM 1355 O O . LEU A 1 174 ? -15.518 -11.430 -9.778 1.00 87.62 174 LEU A O 1
ATOM 1359 N N . MET A 1 175 ? -14.005 -11.088 -8.153 1.00 84.62 175 MET A N 1
ATOM 1360 C CA . MET A 1 175 ? -12.840 -11.172 -9.032 1.00 84.62 175 MET A CA 1
ATOM 1361 C C . MET A 1 175 ? -12.436 -12.632 -9.247 1.00 84.62 175 MET A C 1
ATOM 1363 O O . MET A 1 175 ? -12.747 -13.506 -8.436 1.00 84.62 175 MET A O 1
ATOM 1367 N N . ASP A 1 176 ? -11.727 -12.899 -10.345 1.00 74.81 176 ASP A N 1
ATOM 1368 C CA . ASP A 1 176 ? -11.152 -14.220 -10.579 1.00 74.81 176 ASP A CA 1
ATOM 1369 C C . ASP A 1 176 ? -10.224 -14.598 -9.412 1.00 74.81 176 ASP A C 1
ATOM 1371 O O . ASP A 1 176 ? -9.361 -13.817 -9.013 1.00 74.81 176 ASP A O 1
ATOM 1375 N N . ARG A 1 177 ? -10.392 -15.807 -8.867 1.00 66.19 177 ARG A N 1
ATOM 1376 C CA . ARG A 1 177 ? -9.531 -16.330 -7.798 1.00 66.19 177 ARG A CA 1
ATOM 1377 C C . ARG A 1 177 ? -8.082 -16.486 -8.253 1.00 66.19 177 ARG A C 1
ATOM 1379 O O . ARG A 1 177 ? -7.201 -16.483 -7.401 1.00 66.19 177 ARG A O 1
ATOM 1386 N N . SER A 1 178 ? -7.846 -16.617 -9.560 1.00 65.94 178 SER A N 1
ATOM 1387 C CA . SER A 1 178 ? -6.504 -16.647 -10.147 1.00 65.94 178 SER A CA 1
ATOM 1388 C C . SER A 1 178 ? -5.845 -15.261 -10.218 1.00 65.94 178 SER A C 1
ATOM 1390 O O . SER A 1 178 ? -4.637 -15.166 -10.438 1.00 65.94 178 SER A O 1
ATOM 1392 N N . ALA A 1 179 ? -6.608 -14.177 -10.019 1.00 75.81 179 ALA A N 1
ATOM 1393 C CA . ALA A 1 179 ? -6.075 -12.829 -10.106 1.00 75.81 179 ALA A CA 1
ATOM 1394 C C . ALA A 1 179 ? -5.039 -12.588 -9.001 1.00 75.81 179 ALA A C 1
ATOM 1396 O O . ALA A 1 179 ? -5.316 -12.677 -7.801 1.00 75.81 179 ALA A O 1
ATOM 1397 N N . PHE A 1 180 ? -3.830 -12.245 -9.439 1.00 81.19 180 PHE A N 1
ATOM 1398 C CA . PHE A 1 180 ? -2.666 -12.084 -8.582 1.00 81.19 180 PHE A CA 1
ATOM 1399 C C . PHE A 1 180 ? -2.917 -11.076 -7.443 1.00 81.19 180 PHE A C 1
ATOM 1401 O O . PHE A 1 180 ? -3.224 -9.901 -7.688 1.00 81.19 180 PHE A O 1
ATOM 1408 N N . GLY A 1 181 ? -2.719 -11.510 -6.195 1.00 84.25 181 GLY A N 1
ATOM 1409 C CA . GLY A 1 181 ? -2.784 -10.655 -5.007 1.00 84.25 181 GLY A CA 1
ATOM 1410 C C . GLY A 1 181 ? -4.171 -10.513 -4.362 1.00 84.25 181 GLY A C 1
ATOM 1411 O O . GLY A 1 181 ? -4.317 -9.744 -3.413 1.00 84.25 181 GLY A O 1
ATOM 1412 N N . VAL A 1 182 ? -5.223 -11.169 -4.876 1.00 89.62 182 VAL A N 1
ATOM 1413 C CA . VAL A 1 182 ? -6.592 -11.003 -4.342 1.00 89.62 182 VAL A CA 1
ATOM 1414 C C . VAL A 1 182 ? -6.757 -11.618 -2.947 1.00 89.62 182 VAL A C 1
ATOM 1416 O O . VAL A 1 182 ? -7.445 -11.025 -2.111 1.00 89.62 182 VAL A O 1
ATOM 1419 N N . LYS A 1 183 ? -6.141 -12.778 -2.668 1.00 89.50 183 LYS A N 1
ATOM 1420 C CA . LYS A 1 183 ? -6.215 -13.436 -1.346 1.00 89.50 183 LYS A CA 1
ATOM 1421 C C . LYS A 1 183 ? -5.589 -12.532 -0.281 1.00 89.50 183 LYS A C 1
ATOM 1423 O O . LYS A 1 183 ? -6.240 -12.196 0.702 1.00 89.50 183 LYS A O 1
ATOM 1428 N N . GLU A 1 184 ? -4.388 -12.049 -0.559 1.00 89.94 184 GLU A N 1
ATOM 1429 C CA . GLU A 1 184 ? -3.558 -11.215 0.305 1.00 89.94 184 GLU A CA 1
ATOM 1430 C C . GLU A 1 184 ? -4.240 -9.882 0.635 1.00 89.94 184 GLU A C 1
ATOM 1432 O O . GLU A 1 184 ? -4.182 -9.419 1.774 1.00 89.94 184 GLU A O 1
ATOM 1437 N N . LEU A 1 185 ? -4.927 -9.276 -0.341 1.00 93.81 185 LEU A N 1
ATOM 1438 C CA . LEU A 1 185 ? -5.707 -8.050 -0.136 1.00 93.81 185 LEU A CA 1
ATOM 1439 C C . LEU A 1 185 ? -6.952 -8.294 0.718 1.00 93.81 185 LEU A C 1
ATOM 1441 O O . LEU A 1 185 ? -7.302 -7.467 1.559 1.00 93.81 185 LEU A O 1
ATOM 1445 N N . LYS A 1 186 ? -7.643 -9.422 0.523 1.00 93.94 186 LYS A 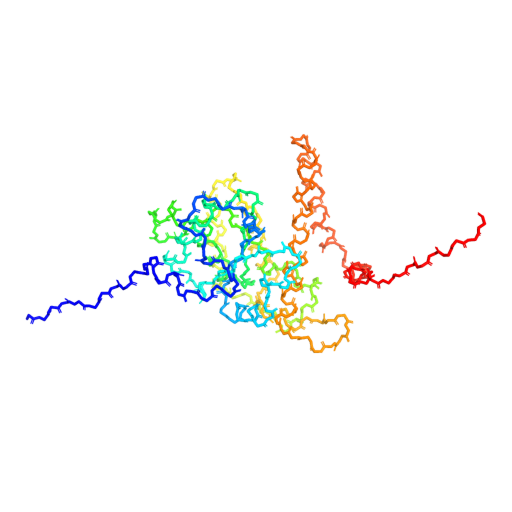N 1
ATOM 1446 C CA . LYS A 1 186 ? -8.792 -9.778 1.365 1.00 93.94 186 LYS A CA 1
ATOM 1447 C C . LYS A 1 186 ? -8.368 -10.027 2.802 1.00 93.94 186 LYS A C 1
ATOM 1449 O O . LYS A 1 186 ? -9.079 -9.611 3.716 1.00 93.94 186 LYS A O 1
ATOM 1454 N N . ASP A 1 187 ? -7.256 -10.721 2.993 1.00 93.06 187 ASP A N 1
ATOM 1455 C CA . ASP A 1 187 ? -6.757 -11.048 4.322 1.00 93.06 187 ASP A CA 1
ATOM 1456 C C . ASP A 1 187 ? -6.268 -9.790 5.046 1.00 93.06 187 ASP A C 1
ATOM 1458 O O . ASP A 1 187 ? -6.606 -9.622 6.215 1.00 93.06 187 ASP A O 1
ATOM 1462 N N . GLU A 1 188 ? -5.674 -8.826 4.333 1.00 95.31 188 GLU A N 1
ATOM 1463 C CA . GLU A 1 188 ? -5.389 -7.492 4.882 1.00 95.31 188 GLU A CA 1
ATOM 1464 C C . GLU A 1 188 ? -6.641 -6.795 5.425 1.00 95.31 188 GLU A C 1
ATOM 1466 O O . GLU A 1 188 ? -6.679 -6.348 6.571 1.00 95.31 188 GLU A O 1
ATOM 1471 N N . ILE A 1 189 ? -7.707 -6.732 4.618 1.00 96.19 189 ILE A N 1
ATOM 1472 C CA . ILE A 1 189 ? -8.954 -6.063 5.012 1.00 96.19 189 ILE A CA 1
ATOM 1473 C C . ILE A 1 189 ? -9.585 -6.768 6.221 1.00 96.19 189 ILE A C 1
ATOM 1475 O O . ILE A 1 189 ? -10.133 -6.115 7.113 1.00 96.19 189 ILE A O 1
ATOM 1479 N N . LYS A 1 190 ? -9.531 -8.105 6.269 1.00 95.81 190 LYS A N 1
ATOM 1480 C CA . LYS A 1 190 ? -10.038 -8.878 7.411 1.00 95.81 190 LYS A CA 1
ATOM 1481 C C . LYS A 1 190 ? -9.215 -8.632 8.666 1.00 95.81 190 LYS A C 1
ATOM 1483 O O . LYS A 1 190 ? -9.819 -8.455 9.721 1.00 95.81 190 LYS A O 1
ATOM 1488 N N . GLN A 1 191 ? -7.886 -8.624 8.569 1.00 94.50 191 GLN A N 1
ATOM 1489 C CA . GLN A 1 191 ? -6.998 -8.352 9.700 1.00 94.50 191 GLN A CA 1
ATOM 1490 C C . GLN A 1 191 ? -7.285 -6.968 10.269 1.00 94.50 191 GLN A C 1
ATOM 1492 O O . GLN A 1 191 ? -7.600 -6.861 11.448 1.00 94.50 191 GLN A O 1
ATOM 1497 N N . MET A 1 192 ? -7.331 -5.946 9.413 1.00 95.19 192 MET A N 1
ATOM 1498 C CA . MET A 1 192 ? -7.698 -4.581 9.790 1.00 95.19 192 MET A CA 1
ATOM 1499 C C . MET A 1 192 ? -9.010 -4.547 10.598 1.00 95.19 192 MET A C 1
ATOM 1501 O O . MET A 1 192 ? -9.051 -4.019 11.707 1.00 95.19 192 MET A O 1
ATOM 1505 N N . VAL A 1 193 ? -10.079 -5.188 10.104 1.00 96.00 193 VAL A N 1
ATOM 1506 C CA . VAL A 1 193 ? -11.372 -5.261 10.816 1.00 96.00 193 VAL A CA 1
ATOM 1507 C C . VAL A 1 193 ? -11.299 -6.076 12.114 1.00 96.00 193 VAL A C 1
ATOM 1509 O O . VAL A 1 193 ? -12.009 -5.747 13.064 1.00 96.00 193 VAL A O 1
ATOM 1512 N N . THR A 1 194 ? -10.482 -7.129 12.150 1.00 95.38 194 THR A N 1
ATOM 1513 C CA . THR A 1 194 ? -10.337 -8.042 13.296 1.00 95.38 194 THR A CA 1
ATOM 1514 C C . THR A 1 194 ? -9.590 -7.378 14.446 1.00 95.38 194 THR A C 1
ATOM 1516 O O . THR A 1 194 ? -10.062 -7.432 15.578 1.00 95.38 194 THR A O 1
ATOM 1519 N N . TYR A 1 195 ? -8.476 -6.705 14.152 1.00 94.75 195 TYR A N 1
ATOM 1520 C CA . TYR A 1 195 ? -7.707 -5.929 15.127 1.00 94.75 195 TYR A CA 1
ATOM 1521 C C . TYR A 1 195 ? -8.387 -4.609 15.510 1.00 94.75 195 TYR A C 1
ATOM 1523 O O . TYR A 1 195 ? -7.958 -3.956 16.455 1.00 94.75 195 TYR A O 1
ATOM 1531 N N . ASP A 1 196 ? -9.443 -4.214 14.789 1.00 96.56 196 ASP A N 1
ATOM 1532 C CA . ASP A 1 196 ? -10.129 -2.928 14.942 1.00 96.56 196 ASP A CA 1
ATOM 1533 C C . ASP A 1 196 ? -9.165 -1.736 14.901 1.00 96.56 196 ASP A C 1
ATOM 1535 O O . ASP A 1 196 ? -9.325 -0.768 15.639 1.00 96.56 196 ASP A O 1
ATOM 1539 N N . ARG A 1 197 ? -8.156 -1.812 14.030 1.00 95.75 197 ARG A N 1
ATOM 1540 C CA . ARG A 1 197 ? -7.023 -0.887 14.005 1.00 95.75 197 ARG A CA 1
ATOM 1541 C C . ARG A 1 197 ? -6.800 -0.339 12.605 1.00 95.75 197 ARG A C 1
ATOM 1543 O O . ARG A 1 197 ? -6.746 -1.108 11.649 1.00 95.75 197 ARG A O 1
ATOM 1550 N N . LYS A 1 198 ? -6.610 0.973 12.507 1.00 96.12 198 LYS A N 1
ATOM 1551 C CA . LYS A 1 198 ? -6.099 1.675 11.325 1.00 96.12 198 LYS A CA 1
ATOM 1552 C C . LYS A 1 198 ? -5.038 2.696 11.731 1.00 96.12 198 LYS A C 1
ATOM 1554 O O . LYS A 1 198 ? -5.071 3.175 12.864 1.00 96.12 198 LYS A O 1
ATOM 1559 N N . PHE A 1 199 ? -4.118 3.023 10.834 1.00 96.31 199 PHE A N 1
ATOM 1560 C CA . PHE A 1 199 ? -3.037 3.977 11.098 1.00 96.31 199 PHE A CA 1
ATOM 1561 C C . PHE A 1 199 ? -2.432 4.501 9.792 1.00 96.31 199 PHE A C 1
ATOM 1563 O O . PHE A 1 199 ? -2.520 3.852 8.750 1.00 96.31 199 PHE A O 1
ATOM 1570 N N . GLU A 1 200 ? -1.832 5.685 9.856 1.00 95.38 200 GLU A N 1
ATOM 1571 C CA . GLU A 1 200 ? -1.185 6.338 8.713 1.00 95.38 200 GLU A CA 1
ATOM 1572 C C . GLU A 1 200 ? 0.248 5.822 8.527 1.00 95.38 200 GLU A C 1
ATOM 1574 O O . GLU A 1 200 ? 0.867 5.361 9.487 1.00 95.38 200 GLU A O 1
ATOM 1579 N N . ILE A 1 201 ? 0.819 5.945 7.323 1.00 93.81 201 ILE A N 1
ATOM 1580 C CA . ILE A 1 201 ? 2.232 5.606 7.071 1.00 93.81 201 ILE A CA 1
ATOM 1581 C C . ILE A 1 201 ? 3.161 6.366 8.025 1.00 93.81 201 ILE A C 1
ATOM 1583 O O . ILE A 1 201 ? 4.147 5.825 8.517 1.00 93.81 201 ILE A O 1
ATOM 1587 N N . GLU A 1 202 ? 2.810 7.613 8.334 1.00 92.69 202 GLU A N 1
ATOM 1588 C CA . GLU A 1 202 ? 3.579 8.514 9.196 1.00 92.69 202 GLU A CA 1
ATOM 1589 C C . GLU A 1 202 ? 3.659 8.017 10.654 1.00 92.69 202 GLU A C 1
ATOM 1591 O O . GLU A 1 202 ? 4.529 8.455 11.405 1.00 92.69 202 GLU A O 1
ATOM 1596 N N . ALA A 1 203 ? 2.832 7.036 11.047 1.00 92.69 203 ALA A N 1
ATOM 1597 C CA . ALA A 1 203 ? 2.963 6.335 12.324 1.00 92.69 203 ALA A CA 1
ATOM 1598 C C . ALA A 1 203 ? 4.337 5.661 12.482 1.00 92.69 203 ALA A C 1
ATOM 1600 O O . ALA A 1 203 ? 4.854 5.574 13.598 1.00 92.69 203 ALA A O 1
ATOM 1601 N N . LEU A 1 204 ? 4.953 5.246 11.369 1.00 90.75 204 LEU A N 1
ATOM 1602 C CA . LEU A 1 204 ? 6.295 4.670 11.337 1.00 90.75 204 LEU A CA 1
ATOM 1603 C C . LEU A 1 204 ? 7.352 5.638 11.886 1.00 90.75 204 LEU A C 1
ATOM 1605 O O . LEU A 1 204 ? 8.309 5.203 12.513 1.00 90.75 204 LEU A O 1
ATOM 1609 N N . TYR A 1 205 ? 7.165 6.952 11.735 1.00 90.06 205 TYR A N 1
ATOM 1610 C CA . TYR A 1 205 ? 8.122 7.951 12.232 1.00 90.06 205 TYR A CA 1
ATOM 1611 C C . TYR A 1 205 ? 8.186 8.002 13.760 1.00 90.06 205 TYR A C 1
ATOM 1613 O O . TYR A 1 205 ? 9.101 8.593 14.323 1.00 90.06 205 TYR A O 1
ATOM 1621 N N . SER A 1 206 ? 7.189 7.421 14.432 1.00 86.81 206 SER A N 1
ATOM 1622 C CA . SER A 1 206 ? 7.158 7.296 15.889 1.00 86.81 206 SER A CA 1
ATOM 1623 C C . SER A 1 206 ? 7.709 5.956 16.383 1.00 86.81 206 SER A C 1
ATOM 1625 O O . SER A 1 206 ? 7.752 5.746 17.594 1.00 86.81 206 SER A O 1
ATOM 1627 N N . ALA A 1 207 ? 8.084 5.041 15.483 1.00 83.94 207 ALA A N 1
ATOM 1628 C CA . ALA A 1 207 ? 8.699 3.778 15.863 1.00 83.94 207 ALA A CA 1
ATOM 1629 C C . ALA A 1 207 ? 10.094 4.025 16.473 1.00 83.94 207 ALA A C 1
ATOM 1631 O O . ALA A 1 207 ? 10.822 4.909 16.010 1.00 83.94 207 ALA A O 1
ATOM 1632 N N . PRO A 1 208 ? 10.476 3.279 17.523 1.00 76.06 208 PRO A N 1
ATOM 1633 C CA . PRO A 1 208 ? 11.789 3.414 18.136 1.00 76.06 208 PRO A CA 1
ATOM 1634 C C . PRO A 1 208 ? 12.889 2.982 17.163 1.00 76.06 208 PRO A C 1
ATOM 1636 O O . PRO A 1 208 ? 12.781 1.952 16.500 1.00 76.06 208 PRO A O 1
ATOM 1639 N N . THR A 1 209 ? 13.970 3.754 17.118 1.00 68.25 209 THR A N 1
ATOM 1640 C CA . THR A 1 209 ? 15.173 3.422 16.352 1.00 68.25 209 THR A CA 1
ATOM 1641 C C . THR A 1 209 ? 16.183 2.708 17.258 1.00 68.25 209 THR A C 1
ATOM 1643 O O . THR A 1 209 ? 16.243 3.021 18.453 1.00 68.25 209 THR A O 1
ATOM 1646 N N . PRO A 1 210 ? 16.991 1.767 16.729 1.00 57.88 210 PRO A N 1
ATOM 1647 C CA . PRO A 1 210 ? 17.987 1.002 17.488 1.00 57.88 210 PRO A CA 1
ATOM 1648 C C . PRO A 1 210 ? 18.851 1.818 18.456 1.00 57.88 210 PRO A C 1
ATOM 1650 O O . PRO A 1 210 ? 19.138 1.370 19.563 1.00 57.88 210 PRO A O 1
ATOM 1653 N N . ASN A 1 211 ? 19.222 3.037 18.057 1.00 58.38 211 ASN A N 1
ATOM 1654 C CA . ASN A 1 211 ? 20.158 3.878 18.802 1.00 58.38 211 ASN A CA 1
ATOM 1655 C C . ASN A 1 211 ? 19.469 4.973 19.633 1.00 58.38 211 ASN A C 1
ATOM 1657 O O . ASN A 1 211 ? 20.150 5.781 20.261 1.00 58.38 211 ASN A O 1
ATOM 1661 N N . GLY A 1 212 ? 18.130 5.046 19.626 1.00 57.91 212 GLY A N 1
ATOM 1662 C CA . GLY A 1 212 ? 17.382 6.127 20.282 1.00 57.91 212 GLY A CA 1
ATOM 1663 C C . GLY A 1 212 ? 17.683 7.523 19.718 1.00 57.91 212 GLY A C 1
ATOM 1664 O O . GLY A 1 212 ? 17.318 8.530 20.327 1.00 57.91 212 GLY A O 1
ATOM 1665 N N . GLU A 1 213 ? 18.362 7.594 18.573 1.00 60.31 213 GLU A N 1
ATOM 1666 C CA . GLU A 1 213 ? 18.676 8.838 17.887 1.00 60.31 213 GLU A CA 1
ATOM 1667 C C . GLU A 1 213 ? 17.421 9.388 17.208 1.00 60.31 213 GLU A C 1
ATOM 1669 O O . GLU A 1 213 ? 16.577 8.643 16.700 1.00 60.31 213 GLU A O 1
ATOM 1674 N N . THR A 1 214 ? 17.302 10.717 17.178 1.00 55.69 214 THR A N 1
ATOM 1675 C CA . THR A 1 214 ? 16.287 11.403 16.378 1.00 55.69 214 THR A CA 1
ATOM 1676 C C . THR A 1 214 ? 16.617 11.215 14.903 1.00 55.69 214 THR A C 1
ATOM 1678 O O . THR A 1 214 ? 17.346 12.012 14.313 1.00 55.69 214 THR A O 1
ATOM 1681 N N . VAL A 1 215 ? 16.111 10.135 14.322 1.00 65.25 215 VAL A N 1
ATOM 1682 C CA . VAL A 1 215 ? 16.255 9.834 12.901 1.00 65.25 215 VAL A CA 1
ATOM 1683 C C . VAL A 1 215 ? 15.278 10.701 12.112 1.00 65.25 215 VAL A C 1
ATOM 1685 O O . VAL A 1 215 ? 14.152 10.966 12.543 1.00 65.25 215 VAL A O 1
ATOM 1688 N N . PHE A 1 216 ? 15.722 11.186 10.955 1.00 75.62 216 PHE A N 1
ATOM 1689 C CA . PHE A 1 216 ? 14.863 11.946 10.059 1.00 75.62 216 PHE A CA 1
ATOM 1690 C C . PHE A 1 216 ? 13.707 11.049 9.580 1.00 75.62 216 PHE A C 1
ATOM 1692 O O . PHE A 1 216 ? 13.936 9.901 9.210 1.00 75.62 216 PHE A O 1
ATOM 1699 N N . SER A 1 217 ? 12.466 11.543 9.553 1.00 77.69 217 SER A N 1
ATOM 1700 C CA . SER A 1 217 ? 11.280 10.727 9.217 1.00 77.69 217 SER A CA 1
ATOM 1701 C C . SER A 1 217 ? 11.420 9.970 7.890 1.00 77.69 217 SER A C 1
ATOM 1703 O O . SER A 1 217 ? 11.032 8.807 7.783 1.00 77.69 217 SER A O 1
ATOM 1705 N N . GLY A 1 218 ? 12.049 10.600 6.894 1.00 79.81 218 GLY A N 1
ATOM 1706 C CA . GLY A 1 218 ? 12.351 9.968 5.612 1.00 79.81 218 GLY A CA 1
ATOM 1707 C C . GLY A 1 218 ? 13.338 8.799 5.699 1.00 79.81 218 GLY A C 1
ATOM 1708 O O . GLY A 1 218 ? 13.210 7.870 4.909 1.00 79.81 218 GLY A O 1
ATOM 1709 N N . GLN A 1 219 ? 14.283 8.794 6.646 1.00 84.81 219 GLN A N 1
ATOM 1710 C CA . GLN A 1 219 ? 15.259 7.705 6.803 1.00 84.81 219 GLN A CA 1
ATOM 1711 C C . GLN A 1 219 ? 14.584 6.430 7.313 1.00 84.81 219 GLN A C 1
ATOM 1713 O O . GLN A 1 219 ? 14.738 5.390 6.683 1.00 84.81 219 GLN A O 1
ATOM 1718 N N . VAL A 1 220 ? 13.746 6.526 8.356 1.00 87.94 220 VAL A N 1
ATOM 1719 C CA . VAL A 1 220 ? 12.973 5.373 8.866 1.00 87.94 220 VAL A CA 1
ATOM 1720 C C . VAL A 1 220 ? 12.107 4.768 7.756 1.00 87.94 220 VAL A C 1
ATOM 1722 O O . VAL A 1 220 ? 12.020 3.552 7.592 1.00 87.94 220 VAL A O 1
ATOM 1725 N N . LEU A 1 221 ? 11.486 5.629 6.946 1.00 90.19 221 LEU A N 1
ATOM 1726 C CA . LEU A 1 221 ? 10.699 5.202 5.796 1.00 90.19 221 LEU A CA 1
ATOM 1727 C C . LEU A 1 221 ? 11.548 4.508 4.723 1.00 90.19 221 LEU A C 1
ATOM 1729 O O . LEU A 1 221 ? 11.138 3.471 4.203 1.00 90.19 221 LEU A O 1
ATOM 1733 N N . GLY A 1 222 ? 12.709 5.072 4.386 1.00 89.62 222 GLY A N 1
ATOM 1734 C CA . GLY A 1 222 ? 13.641 4.491 3.422 1.00 89.62 222 GLY A CA 1
ATOM 1735 C C . GLY A 1 222 ? 14.132 3.112 3.860 1.00 89.62 222 GLY A C 1
ATOM 1736 O O . GLY A 1 222 ? 14.048 2.163 3.084 1.00 89.62 222 GLY A O 1
ATOM 1737 N N . GLU A 1 223 ? 14.543 2.975 5.123 1.00 88.94 223 GLU A N 1
ATOM 1738 C CA . GLU A 1 223 ? 14.976 1.707 5.723 1.00 88.94 223 GLU A CA 1
ATOM 1739 C C . GLU A 1 223 ? 13.864 0.653 5.713 1.00 88.94 223 GLU A C 1
ATOM 1741 O O . GLU A 1 223 ? 14.110 -0.508 5.373 1.00 88.94 223 GLU A O 1
ATOM 1746 N N . TYR A 1 224 ? 12.626 1.050 6.026 1.00 90.94 224 TYR A N 1
ATOM 1747 C CA . TYR A 1 224 ? 11.467 0.163 5.933 1.00 90.94 224 TYR A CA 1
ATOM 1748 C C . TYR A 1 224 ? 11.266 -0.348 4.500 1.00 90.94 224 TYR A C 1
ATOM 1750 O O . TYR A 1 224 ? 11.122 -1.556 4.289 1.00 90.94 224 TYR A O 1
ATOM 1758 N N . ILE A 1 225 ? 11.293 0.548 3.507 1.00 91.25 225 ILE A N 1
ATOM 1759 C CA . ILE A 1 225 ? 11.109 0.180 2.097 1.00 91.25 225 ILE A CA 1
ATOM 1760 C C . ILE A 1 225 ? 12.245 -0.736 1.626 1.00 91.25 225 ILE A C 1
ATOM 1762 O O . ILE A 1 225 ? 11.971 -1.779 1.030 1.00 91.25 225 ILE A O 1
ATOM 1766 N N . ASP A 1 226 ? 1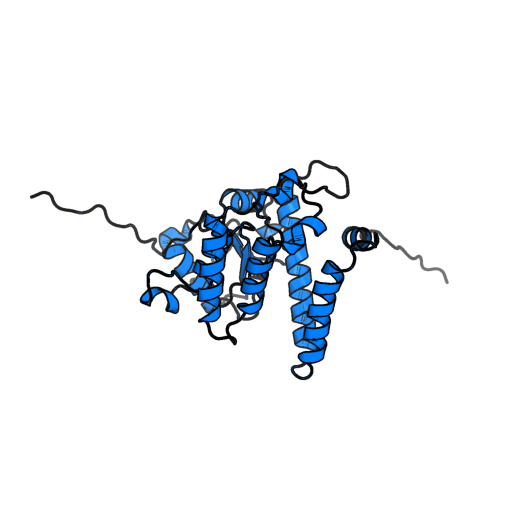3.502 -0.403 1.922 1.00 89.75 226 ASP A N 1
ATOM 1767 C CA . ASP A 1 226 ? 14.662 -1.206 1.521 1.00 89.75 226 AS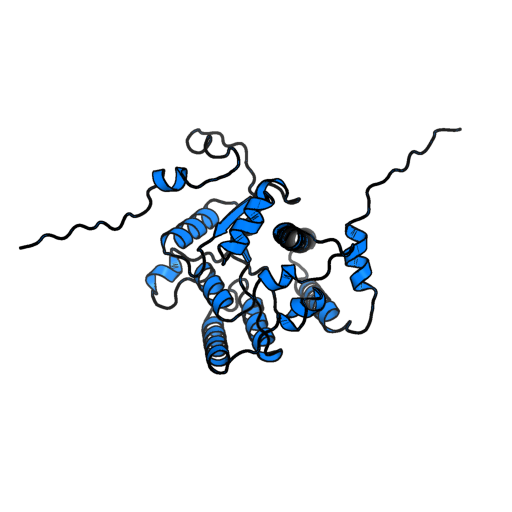P A CA 1
ATOM 1768 C C . ASP A 1 226 ? 14.669 -2.586 2.200 1.00 89.75 226 ASP A C 1
ATOM 1770 O O . ASP A 1 226 ? 14.957 -3.599 1.552 1.00 89.75 226 ASP A O 1
ATOM 1774 N N . SER A 1 227 ? 14.277 -2.670 3.473 1.00 87.12 227 SER A N 1
ATOM 1775 C CA . SER A 1 227 ? 14.132 -3.945 4.190 1.00 87.12 227 SER A CA 1
ATOM 1776 C C . SER A 1 227 ? 13.048 -4.816 3.556 1.00 87.12 227 SER A C 1
ATOM 1778 O O . SER A 1 227 ? 13.258 -6.003 3.287 1.00 87.12 227 SER A O 1
ATOM 1780 N N . LYS A 1 228 ? 11.895 -4.218 3.234 1.00 86.56 228 LYS A N 1
ATOM 1781 C CA . LYS A 1 228 ? 10.790 -4.903 2.556 1.00 86.56 228 LYS A CA 1
ATOM 1782 C C . LYS A 1 228 ? 11.164 -5.396 1.168 1.00 86.56 228 LYS A C 1
ATOM 1784 O O . LYS A 1 228 ? 10.854 -6.538 0.828 1.00 86.56 228 LYS A O 1
ATOM 1789 N N . LEU A 1 229 ? 11.834 -4.560 0.382 1.00 85.69 229 LEU A N 1
ATOM 1790 C CA . LEU A 1 229 ? 12.331 -4.925 -0.941 1.00 85.69 229 LEU A CA 1
ATOM 1791 C C . LEU A 1 229 ? 13.340 -6.069 -0.863 1.00 85.69 229 LEU A C 1
ATOM 1793 O O . LEU A 1 229 ? 13.247 -7.005 -1.649 1.00 85.69 229 LEU A O 1
ATOM 1797 N N . THR A 1 230 ? 14.238 -6.049 0.123 1.00 83.75 230 THR A N 1
ATOM 1798 C CA . THR A 1 230 ? 15.213 -7.127 0.340 1.00 83.75 230 THR A CA 1
ATOM 1799 C C . THR A 1 230 ? 14.519 -8.462 0.585 1.00 83.75 230 THR A C 1
ATOM 1801 O O . THR A 1 230 ? 14.857 -9.462 -0.048 1.00 83.75 230 THR A O 1
ATOM 1804 N N . ILE A 1 231 ? 13.531 -8.487 1.485 1.00 78.62 231 ILE A N 1
ATOM 1805 C CA . ILE A 1 231 ? 12.756 -9.699 1.781 1.00 78.62 231 ILE A CA 1
ATOM 1806 C C . ILE A 1 231 ? 12.021 -10.171 0.524 1.00 78.62 231 ILE A C 1
ATOM 1808 O O . ILE A 1 231 ? 12.078 -11.351 0.181 1.00 78.62 231 ILE A O 1
ATOM 1812 N N . TRP A 1 232 ? 11.377 -9.248 -0.190 1.00 78.62 232 TRP A N 1
ATOM 1813 C CA . TRP A 1 232 ? 10.630 -9.561 -1.403 1.00 78.62 232 TRP A CA 1
ATOM 1814 C C . TRP A 1 232 ? 11.522 -10.153 -2.504 1.00 78.62 232 TRP A C 1
ATOM 1816 O O . TRP A 1 232 ? 11.182 -11.183 -3.085 1.00 78.62 232 TRP A O 1
ATOM 1826 N N . LEU A 1 233 ? 12.682 -9.546 -2.767 1.00 76.06 233 LEU A N 1
ATOM 1827 C CA . LEU A 1 233 ? 13.631 -10.016 -3.779 1.00 76.06 233 LEU A CA 1
ATOM 1828 C C . LEU A 1 233 ? 14.205 -11.389 -3.420 1.00 76.06 233 LEU A C 1
ATOM 1830 O O . LEU A 1 233 ? 14.290 -12.256 -4.287 1.00 76.06 233 LEU A O 1
ATOM 1834 N N . LYS A 1 234 ? 14.524 -11.628 -2.141 1.00 73.06 234 LYS A N 1
ATOM 1835 C CA . LYS A 1 234 ? 14.958 -12.950 -1.661 1.00 73.06 234 LYS A CA 1
ATOM 1836 C C . LYS A 1 234 ? 13.882 -14.014 -1.877 1.00 73.06 234 LYS A C 1
ATOM 1838 O O . LYS A 1 234 ? 14.196 -15.112 -2.321 1.00 73.06 234 LYS A O 1
ATOM 1843 N N . GLN A 1 235 ? 12.616 -13.691 -1.610 1.00 66.38 235 GLN A N 1
ATOM 1844 C CA . GLN A 1 235 ? 11.501 -14.609 -1.859 1.00 66.38 235 GLN A CA 1
ATOM 1845 C C . GLN A 1 235 ? 11.354 -14.946 -3.347 1.00 66.38 235 GLN A C 1
ATOM 1847 O O . GLN A 1 235 ? 11.108 -16.101 -3.676 1.00 66.38 235 GLN A O 1
ATOM 1852 N N . GLN A 1 236 ? 11.516 -13.967 -4.244 1.00 66.31 236 GLN A N 1
ATOM 1853 C CA . GLN A 1 236 ? 11.492 -14.235 -5.687 1.00 66.31 236 GLN A CA 1
ATOM 1854 C C . GLN A 1 236 ? 12.660 -15.127 -6.121 1.00 66.31 236 GLN A C 1
ATOM 1856 O O . GLN A 1 236 ? 12.426 -16.096 -6.830 1.00 66.31 236 GLN A O 1
ATOM 1861 N N . ALA A 1 237 ? 13.878 -14.870 -5.635 1.00 66.69 237 ALA A N 1
ATOM 1862 C CA . ALA A 1 237 ? 15.038 -15.704 -5.954 1.00 66.69 237 ALA A CA 1
ATOM 1863 C C . ALA A 1 237 ? 14.832 -17.172 -5.536 1.00 66.69 237 ALA A C 1
ATOM 1865 O O . ALA A 1 237 ? 15.123 -18.078 -6.308 1.00 66.69 237 ALA A O 1
ATOM 1866 N N . ILE A 1 238 ? 14.249 -17.412 -4.355 1.00 64.19 238 ILE A N 1
ATOM 1867 C CA . ILE A 1 238 ? 13.918 -18.768 -3.887 1.00 64.19 238 ILE A CA 1
ATOM 1868 C C . ILE A 1 238 ? 12.876 -19.433 -4.797 1.00 64.19 238 ILE A C 1
ATOM 1870 O O . ILE A 1 238 ? 12.999 -20.615 -5.106 1.00 64.19 238 ILE A O 1
ATOM 1874 N N . LEU A 1 239 ? 11.850 -18.693 -5.232 1.00 61.19 239 LEU A N 1
ATOM 1875 C CA . LEU A 1 239 ? 10.828 -19.211 -6.149 1.00 61.19 239 LEU A CA 1
ATOM 1876 C C . LEU A 1 239 ? 11.414 -19.565 -7.524 1.00 61.19 239 LEU A C 1
ATOM 1878 O O . LEU A 1 239 ? 11.022 -20.576 -8.105 1.00 61.19 239 LEU A O 1
ATOM 1882 N N . ASP A 1 240 ? 12.357 -18.761 -8.015 1.00 59.75 240 ASP A N 1
ATOM 1883 C CA . ASP A 1 240 ? 13.040 -18.992 -9.289 1.00 59.75 240 ASP A CA 1
ATOM 1884 C C . ASP A 1 240 ? 13.997 -20.199 -9.213 1.00 59.75 240 ASP A C 1
ATOM 1886 O O . ASP A 1 240 ? 14.085 -20.978 -10.164 1.00 59.75 240 ASP A O 1
ATOM 1890 N N . GLU A 1 241 ? 14.678 -20.396 -8.077 1.00 58.62 241 GLU A N 1
ATOM 1891 C CA . GLU A 1 241 ? 15.588 -21.528 -7.839 1.00 58.62 241 GLU A CA 1
ATOM 1892 C C . GLU A 1 241 ? 14.861 -22.854 -7.569 1.00 58.62 241 GLU A C 1
ATOM 1894 O O . GLU A 1 241 ? 15.347 -23.913 -7.968 1.00 58.62 241 GLU A O 1
ATOM 1899 N N . ALA A 1 242 ? 13.699 -22.820 -6.906 1.00 56.00 242 ALA A N 1
ATOM 1900 C CA . ALA A 1 242 ? 12.995 -24.028 -6.475 1.00 56.00 242 ALA A CA 1
ATOM 1901 C C . ALA A 1 242 ? 12.350 -24.825 -7.622 1.00 56.00 242 ALA A C 1
ATOM 1903 O O . ALA A 1 242 ? 12.034 -26.001 -7.438 1.00 56.00 242 ALA A O 1
ATOM 1904 N N . GLY A 1 243 ? 12.167 -24.228 -8.805 1.00 48.25 243 GLY A N 1
ATOM 1905 C CA . GLY A 1 243 ? 11.456 -24.870 -9.910 1.00 48.25 243 GLY A CA 1
ATOM 1906 C C . GLY A 1 243 ? 9.976 -25.134 -9.583 1.00 48.25 243 GLY A C 1
ATOM 1907 O O . GLY A 1 243 ? 9.551 -25.262 -8.439 1.00 48.25 243 GLY A O 1
ATOM 1908 N N . PHE A 1 244 ? 9.138 -25.196 -10.611 1.00 44.81 244 PHE A N 1
ATOM 1909 C CA . PHE A 1 244 ? 7.671 -25.232 -10.509 1.00 44.81 244 PHE A CA 1
ATOM 1910 C C . PHE A 1 244 ? 7.081 -26.563 -9.966 1.00 44.81 244 PHE A C 1
ATOM 1912 O O . PHE A 1 244 ? 5.997 -26.958 -10.390 1.00 44.81 244 PHE A O 1
ATOM 1919 N N . GLU A 1 245 ? 7.766 -27.287 -9.072 1.00 43.94 245 GLU A N 1
ATOM 1920 C CA . GLU A 1 245 ? 7.368 -28.646 -8.657 1.00 43.94 245 GLU A CA 1
ATOM 1921 C C . GLU A 1 245 ? 6.895 -28.798 -7.204 1.00 43.94 245 GLU A C 1
ATOM 1923 O O . GLU A 1 245 ? 6.241 -29.797 -6.912 1.00 43.94 245 GLU A O 1
ATOM 1928 N N . ASP A 1 246 ? 7.081 -27.819 -6.309 1.00 45.97 246 ASP A N 1
ATOM 1929 C CA . ASP A 1 246 ? 6.530 -27.937 -4.946 1.00 45.97 246 ASP A CA 1
ATOM 1930 C C . ASP A 1 246 ? 5.948 -26.634 -4.377 1.00 45.97 246 ASP A C 1
ATOM 1932 O O . ASP A 1 246 ? 6.369 -26.088 -3.356 1.00 45.97 246 ASP A O 1
ATOM 1936 N N . MET A 1 247 ? 4.902 -26.141 -5.043 1.00 45.34 247 MET A N 1
ATOM 1937 C CA . MET A 1 247 ? 4.100 -25.010 -4.560 1.00 45.34 247 MET A CA 1
ATOM 1938 C C . MET A 1 247 ? 3.432 -25.277 -3.201 1.00 45.34 247 MET A C 1
ATOM 1940 O O . MET A 1 247 ? 3.145 -24.330 -2.473 1.00 45.34 247 MET A O 1
ATOM 1944 N N . SER A 1 248 ? 3.184 -26.538 -2.832 1.00 43.31 248 SER A N 1
ATOM 1945 C CA . SER A 1 248 ? 2.582 -26.911 -1.544 1.00 43.31 248 SER A CA 1
ATOM 1946 C C . SER A 1 248 ? 3.533 -26.714 -0.368 1.00 43.31 248 SER A C 1
ATOM 1948 O O . SER A 1 248 ? 3.134 -26.130 0.640 1.00 43.31 248 SER A O 1
ATOM 1950 N N . SER A 1 249 ? 4.786 -27.150 -0.498 1.00 42.50 249 SER A N 1
ATOM 1951 C CA . SER A 1 249 ? 5.789 -26.986 0.558 1.00 42.50 249 SER A CA 1
ATOM 1952 C C . SER A 1 249 ? 6.227 -25.530 0.699 1.00 42.50 249 SER A C 1
ATOM 1954 O O . SER A 1 249 ? 6.430 -25.065 1.818 1.00 42.50 249 SER A O 1
ATOM 1956 N N . ILE A 1 250 ? 6.275 -24.772 -0.405 1.00 45.31 250 ILE A N 1
ATOM 1957 C CA . ILE A 1 250 ? 6.600 -23.339 -0.386 1.00 45.31 250 ILE A CA 1
ATOM 1958 C C . ILE A 1 250 ? 5.459 -22.523 0.224 1.00 45.31 250 ILE A C 1
ATOM 1960 O O . ILE A 1 250 ? 5.715 -21.720 1.112 1.00 45.31 250 ILE A O 1
ATOM 1964 N N . LEU A 1 251 ? 4.199 -22.758 -0.164 1.00 42.44 251 LEU A N 1
ATOM 1965 C CA . LEU A 1 251 ? 3.053 -22.088 0.465 1.00 42.44 251 LEU A CA 1
ATOM 1966 C C . LEU A 1 251 ? 2.920 -22.461 1.945 1.00 42.44 251 LEU A C 1
ATOM 1968 O O . LEU A 1 251 ? 2.599 -21.594 2.750 1.00 42.44 251 LEU A O 1
ATOM 1972 N N . SER A 1 252 ? 3.230 -23.707 2.320 1.00 38.72 252 SER A N 1
ATOM 1973 C CA . SER A 1 252 ? 3.312 -24.116 3.724 1.00 38.72 252 SER A CA 1
ATOM 1974 C C . SER A 1 252 ? 4.435 -23.394 4.464 1.00 38.72 252 SER A C 1
ATOM 1976 O O . SER A 1 252 ? 4.244 -23.072 5.630 1.00 38.72 252 SER A O 1
ATOM 1978 N N . TYR A 1 253 ? 5.580 -23.125 3.827 1.00 40.38 253 TYR A N 1
ATOM 1979 C CA . TYR A 1 253 ? 6.683 -22.357 4.412 1.00 40.38 253 TYR A CA 1
ATOM 1980 C C . TYR A 1 253 ? 6.345 -20.861 4.504 1.00 40.38 253 TYR A C 1
ATOM 1982 O O . TYR A 1 253 ? 6.615 -20.238 5.524 1.00 40.38 253 TYR A O 1
ATOM 1990 N N . CYS A 1 254 ? 5.681 -20.295 3.492 1.00 37.56 254 CYS A N 1
ATOM 1991 C CA . CYS A 1 254 ? 5.171 -18.923 3.480 1.00 37.56 254 CYS A CA 1
ATOM 1992 C C . CYS A 1 254 ? 4.103 -18.709 4.561 1.00 37.56 254 CYS A C 1
ATOM 1994 O O . CYS A 1 254 ? 4.204 -17.760 5.333 1.00 37.56 254 CYS A O 1
ATOM 1996 N N . GLU A 1 255 ? 3.136 -19.625 4.682 1.00 39.75 255 GLU A N 1
ATOM 1997 C CA . GLU A 1 255 ? 2.138 -19.599 5.752 1.00 39.75 255 GLU A CA 1
ATOM 1998 C C . GLU A 1 255 ? 2.779 -19.910 7.113 1.00 39.75 255 GLU A C 1
ATOM 2000 O O . GLU A 1 255 ? 2.353 -19.334 8.106 1.00 39.75 255 GLU A O 1
ATOM 2005 N N . HIS A 1 256 ? 3.822 -20.748 7.208 1.00 36.78 256 HIS A N 1
ATOM 2006 C CA . HIS A 1 256 ? 4.563 -20.930 8.463 1.00 36.78 256 HIS A CA 1
ATOM 2007 C C . HIS A 1 256 ? 5.381 -19.709 8.852 1.00 36.78 256 HIS A C 1
ATOM 2009 O O . HIS A 1 256 ? 5.497 -19.487 10.043 1.00 36.78 256 HIS A O 1
ATOM 2015 N N . PHE A 1 257 ? 5.923 -18.923 7.919 1.00 35.72 257 PHE A N 1
ATOM 2016 C CA . PHE A 1 257 ? 6.720 -17.733 8.233 1.00 35.72 257 PHE A CA 1
ATOM 2017 C C . PHE A 1 257 ? 5.827 -16.545 8.609 1.00 35.72 257 PHE A C 1
ATOM 2019 O O . PHE A 1 257 ? 6.077 -15.900 9.623 1.00 35.72 257 PHE A O 1
ATOM 2026 N N . GLU A 1 258 ? 4.724 -16.333 7.876 1.00 36.91 258 GLU A N 1
ATOM 2027 C CA . GLU A 1 258 ? 3.670 -15.381 8.258 1.00 36.91 258 GLU A CA 1
ATOM 2028 C C . GLU A 1 258 ? 3.001 -15.781 9.588 1.00 36.91 258 GLU A C 1
ATOM 2030 O O . GLU A 1 258 ? 2.663 -14.911 10.398 1.00 36.91 258 GLU A O 1
ATOM 2035 N N . ASN A 1 259 ? 2.874 -17.089 9.870 1.00 34.06 259 ASN A N 1
ATOM 2036 C CA . ASN A 1 259 ? 2.398 -17.577 11.167 1.00 34.06 259 ASN A CA 1
ATOM 2037 C C . ASN A 1 259 ? 3.475 -17.646 12.264 1.00 34.06 259 ASN A C 1
ATOM 2039 O O . ASN A 1 259 ? 3.136 -17.570 13.442 1.00 34.06 259 ASN A O 1
ATOM 2043 N N . TYR A 1 260 ? 4.764 -17.739 11.930 1.00 30.20 260 TYR A N 1
ATOM 2044 C CA . TYR A 1 260 ? 5.860 -17.628 12.899 1.00 30.20 260 TYR A CA 1
ATOM 2045 C C . TYR A 1 260 ? 5.898 -16.205 13.452 1.00 30.20 260 TYR A C 1
ATOM 2047 O O . TYR A 1 260 ? 6.025 -16.021 14.657 1.00 30.20 260 TYR A O 1
ATOM 2055 N N . THR A 1 261 ? 5.650 -15.211 12.593 1.00 36.88 261 THR A N 1
ATOM 2056 C CA . THR A 1 261 ? 5.466 -13.811 12.995 1.00 36.88 261 THR A CA 1
ATOM 2057 C C . THR A 1 261 ? 4.148 -13.527 13.724 1.00 36.88 261 THR A C 1
ATOM 2059 O O . THR A 1 261 ? 4.045 -12.492 14.375 1.00 36.88 261 THR A O 1
ATOM 2062 N N . SER A 1 262 ? 3.148 -14.417 13.663 1.00 35.50 262 SER A N 1
ATOM 2063 C CA . SER A 1 262 ? 1.877 -14.263 14.392 1.00 35.50 262 SER A CA 1
ATOM 2064 C C . SER A 1 262 ? 1.796 -15.076 15.695 1.00 35.50 262 SER A C 1
ATOM 2066 O O . SER A 1 262 ? 0.988 -14.737 16.559 1.00 35.50 262 SER A O 1
ATOM 2068 N N . ASN A 1 263 ? 2.653 -16.091 15.884 1.00 28.78 263 ASN A N 1
ATOM 2069 C CA . ASN A 1 263 ? 2.654 -16.964 17.067 1.00 28.78 263 ASN A CA 1
ATOM 2070 C C . ASN A 1 263 ? 3.880 -16.832 17.992 1.00 28.78 263 ASN A C 1
ATOM 2072 O O . ASN A 1 263 ? 3.864 -17.419 19.073 1.00 28.78 263 ASN A O 1
ATOM 2076 N N . SER A 1 264 ? 4.912 -16.047 17.664 1.00 34.75 264 SER A N 1
ATOM 2077 C CA . SER A 1 264 ? 6.039 -15.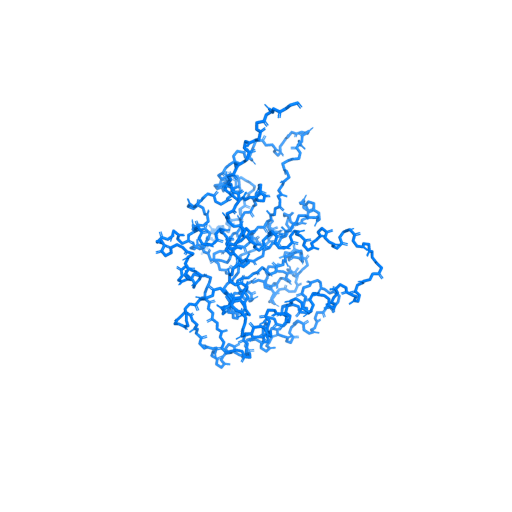789 18.578 1.00 34.75 264 SER A CA 1
ATOM 2078 C C . SER A 1 264 ? 5.834 -14.520 19.419 1.00 34.75 264 SER A C 1
ATOM 2080 O O . SER A 1 264 ? 6.677 -13.628 19.448 1.00 34.75 264 SER A O 1
ATOM 2082 N N . ALA A 1 265 ? 4.719 -14.425 20.144 1.00 37.16 265 ALA A N 1
ATOM 2083 C CA . ALA A 1 265 ? 4.489 -13.343 21.109 1.00 37.16 265 ALA A CA 1
ATOM 2084 C C . ALA A 1 265 ? 5.316 -13.490 22.411 1.00 37.16 265 ALA A C 1
ATOM 2086 O O . ALA A 1 265 ? 5.022 -12.828 23.404 1.00 37.16 265 ALA A O 1
ATOM 2087 N N . THR A 1 266 ? 6.328 -14.367 22.450 1.00 35.91 266 THR A N 1
ATOM 2088 C CA . THR A 1 266 ? 7.091 -14.650 23.679 1.00 35.91 266 THR A CA 1
ATOM 2089 C C . THR A 1 266 ? 8.595 -14.834 23.497 1.00 35.91 266 THR A C 1
ATOM 2091 O O . THR A 1 266 ? 9.243 -15.208 24.469 1.00 35.91 266 THR A O 1
ATOM 2094 N N . ASP A 1 267 ? 9.174 -14.583 22.319 1.00 30.61 267 ASP A N 1
ATOM 2095 C CA . ASP A 1 267 ? 10.616 -14.785 22.126 1.00 30.61 267 ASP A CA 1
ATOM 2096 C C . ASP A 1 267 ? 11.308 -13.488 21.688 1.00 30.61 267 ASP A C 1
ATOM 2098 O O . ASP A 1 267 ? 11.081 -12.970 20.596 1.00 30.61 267 ASP A O 1
ATOM 2102 N N . SER A 1 268 ? 12.140 -12.940 22.578 1.00 33.69 268 SER A N 1
ATOM 2103 C CA . SER A 1 268 ? 12.863 -11.668 22.421 1.00 33.69 268 SER A CA 1
ATOM 2104 C C . SER A 1 268 ? 13.957 -11.705 21.345 1.00 33.69 268 SER A C 1
ATOM 2106 O O . SER A 1 268 ? 14.676 -10.731 21.165 1.00 33.69 268 SER A O 1
ATOM 2108 N N . THR A 1 269 ? 14.089 -12.819 20.629 1.00 31.89 269 THR A N 1
ATOM 2109 C CA . THR A 1 269 ? 15.177 -13.127 19.693 1.00 31.89 269 THR A CA 1
ATOM 2110 C C . THR A 1 269 ? 14.946 -12.598 18.271 1.00 31.89 269 THR A C 1
ATOM 2112 O O . THR A 1 269 ? 15.892 -12.503 17.491 1.00 31.89 269 THR A O 1
ATOM 2115 N N . LEU A 1 270 ? 13.719 -12.198 17.907 1.00 35.50 270 LEU A N 1
ATOM 2116 C CA . LEU A 1 270 ? 13.447 -11.598 16.588 1.00 35.50 270 LEU A CA 1
ATOM 2117 C C . LEU A 1 270 ? 13.874 -10.128 16.489 1.00 35.50 270 LEU A C 1
ATOM 2119 O O . LEU A 1 270 ? 14.241 -9.682 15.403 1.00 35.50 270 LEU A O 1
ATOM 2123 N N . VAL A 1 271 ? 13.885 -9.402 17.612 1.00 38.12 271 VAL A N 1
ATOM 2124 C CA . VAL A 1 271 ? 14.407 -8.026 17.681 1.00 38.12 271 VAL A CA 1
ATOM 2125 C C . VAL A 1 271 ? 15.916 -8.025 17.411 1.00 38.12 271 VAL A C 1
ATOM 2127 O O . VAL A 1 271 ? 16.405 -7.187 16.656 1.00 38.12 271 VAL A O 1
ATOM 2130 N N . ASP A 1 272 ? 16.631 -9.038 17.909 1.00 31.00 272 ASP A N 1
ATOM 2131 C CA . ASP A 1 272 ? 18.068 -9.198 17.671 1.00 31.00 272 ASP A CA 1
ATOM 2132 C C . ASP A 1 272 ? 18.386 -9.522 16.202 1.00 31.00 272 ASP A C 1
ATOM 2134 O O . ASP A 1 272 ? 19.345 -8.995 15.645 1.00 31.00 272 ASP A O 1
ATOM 2138 N N . ASN A 1 273 ? 17.552 -10.303 15.507 1.00 32.31 273 ASN A N 1
ATOM 2139 C CA . ASN A 1 273 ? 17.790 -10.615 14.090 1.00 32.31 273 ASN A CA 1
ATOM 2140 C C . ASN A 1 273 ? 17.532 -9.432 13.141 1.00 32.31 273 ASN A C 1
ATOM 2142 O O . ASN A 1 273 ? 18.100 -9.397 12.049 1.00 32.31 273 ASN A O 1
ATOM 2146 N N . PHE A 1 274 ? 16.712 -8.457 13.546 1.00 32.47 274 PHE A N 1
ATOM 2147 C CA . PHE A 1 274 ? 16.560 -7.198 12.811 1.00 32.47 274 PHE A CA 1
ATOM 2148 C C . PHE A 1 274 ? 17.749 -6.247 13.067 1.00 32.47 274 PHE A C 1
ATOM 2150 O O . PHE A 1 274 ? 18.138 -5.502 12.173 1.00 32.47 274 PHE A O 1
ATOM 2157 N N . LEU A 1 275 ? 18.372 -6.332 14.250 1.00 32.91 275 LEU A N 1
ATOM 2158 C CA . LEU A 1 275 ? 19.555 -5.558 14.662 1.00 32.91 275 LEU A CA 1
ATOM 2159 C C . LEU A 1 275 ? 20.887 -6.095 14.107 1.00 32.91 275 LEU A C 1
ATOM 2161 O O . LEU A 1 275 ? 21.825 -5.329 13.902 1.00 32.91 275 LEU A O 1
ATOM 2165 N N . VAL A 1 276 ? 21.000 -7.399 13.848 1.00 28.69 276 VAL A N 1
ATOM 2166 C CA . VAL A 1 276 ? 22.262 -8.012 13.384 1.00 28.69 276 VAL A CA 1
ATOM 2167 C C . VAL A 1 276 ? 22.552 -7.724 11.904 1.00 28.69 276 VAL A C 1
ATOM 2169 O O . VAL A 1 276 ? 23.707 -7.747 11.489 1.00 28.69 276 VAL A O 1
ATOM 2172 N N . LEU A 1 277 ? 21.548 -7.372 11.094 1.00 29.08 277 LEU A N 1
ATOM 2173 C CA . LEU A 1 277 ? 21.755 -7.094 9.665 1.00 29.08 277 LEU A CA 1
ATOM 2174 C C . LEU A 1 277 ? 22.300 -5.686 9.362 1.00 29.08 277 LEU A C 1
ATOM 2176 O O . LEU A 1 277 ? 22.614 -5.412 8.205 1.00 29.08 277 LEU A O 1
ATOM 2180 N N . SER A 1 278 ? 22.457 -4.819 10.368 1.00 27.09 278 SER A N 1
ATOM 2181 C CA . SER A 1 278 ? 23.060 -3.485 10.213 1.00 27.09 278 SER A CA 1
ATOM 2182 C C . SER A 1 278 ? 24.513 -3.383 10.691 1.00 27.09 278 SER A C 1
ATOM 2184 O O . SER A 1 278 ? 25.121 -2.338 10.493 1.00 27.09 278 SER A O 1
ATOM 2186 N N . ASN A 1 279 ? 25.098 -4.443 11.264 1.00 29.11 279 ASN A N 1
ATOM 2187 C CA . ASN A 1 279 ? 26.497 -4.452 11.708 1.00 29.11 279 ASN A CA 1
ATOM 2188 C C . ASN A 1 279 ? 27.272 -5.636 11.113 1.00 29.11 279 ASN A C 1
ATOM 2190 O O . ASN A 1 279 ? 27.471 -6.664 11.756 1.00 29.11 279 ASN A O 1
ATOM 2194 N N . SER A 1 280 ? 27.761 -5.457 9.887 1.00 29.41 280 SER A N 1
ATOM 2195 C CA . SER A 1 280 ? 28.963 -6.152 9.415 1.00 29.41 280 SER A CA 1
ATOM 2196 C C . SER A 1 280 ? 29.719 -5.276 8.409 1.00 29.41 280 SER A C 1
ATOM 2198 O O . SER A 1 280 ? 29.808 -5.582 7.220 1.00 29.41 280 SER A O 1
ATOM 2200 N N . GLN A 1 281 ? 30.235 -4.148 8.892 1.00 34.47 281 GLN A N 1
ATOM 2201 C CA . GLN A 1 281 ? 31.516 -3.624 8.430 1.00 34.47 281 GLN A CA 1
ATOM 2202 C C . GLN A 1 281 ? 32.456 -3.694 9.629 1.00 34.47 281 GLN A C 1
ATOM 2204 O O . GLN A 1 281 ? 32.103 -3.174 10.681 1.00 34.47 281 GLN A O 1
ATOM 2209 N N . ASP A 1 282 ? 33.528 -4.469 9.474 1.00 30.14 282 ASP A N 1
ATOM 2210 C CA . ASP A 1 282 ? 34.886 -4.290 10.016 1.00 30.14 282 ASP A CA 1
ATOM 2211 C C . ASP A 1 282 ? 35.587 -5.653 9.881 1.00 30.14 282 ASP A C 1
ATOM 2213 O O . ASP A 1 282 ? 35.074 -6.684 10.309 1.00 30.14 282 ASP A O 1
ATOM 2217 N N . GLU A 1 283 ? 36.502 -5.742 8.916 1.00 36.69 283 GLU A N 1
ATOM 2218 C CA . GLU A 1 283 ? 37.950 -5.813 9.156 1.00 36.69 283 GLU A CA 1
ATOM 2219 C C . GLU A 1 283 ? 38.379 -7.145 9.776 1.00 36.69 283 GLU A C 1
ATOM 2221 O O . GLU A 1 283 ? 38.253 -7.357 10.972 1.00 36.69 283 GLU A O 1
ATOM 2226 N N . ASP A 1 284 ? 38.969 -8.004 8.944 1.00 29.19 284 ASP A N 1
ATOM 2227 C CA . ASP A 1 284 ? 39.970 -8.963 9.402 1.00 29.19 284 ASP A CA 1
ATOM 2228 C C . ASP A 1 284 ? 41.139 -8.945 8.408 1.00 29.19 284 ASP A C 1
ATOM 2230 O O . ASP A 1 284 ? 41.164 -9.638 7.385 1.00 29.19 284 ASP A O 1
ATOM 2234 N N . ASP A 1 285 ? 42.110 -8.091 8.734 1.00 33.03 285 ASP A N 1
ATOM 2235 C CA . ASP A 1 285 ? 43.521 -8.302 8.433 1.00 33.03 285 ASP A CA 1
ATOM 2236 C C . ASP A 1 285 ? 43.933 -9.673 8.990 1.00 33.03 285 ASP A C 1
ATOM 2238 O O . ASP A 1 285 ? 43.896 -9.895 10.201 1.00 33.03 285 ASP A O 1
ATOM 2242 N N . PHE A 1 286 ? 44.400 -10.585 8.134 1.00 28.47 286 PHE A N 1
ATOM 2243 C CA . PHE A 1 286 ? 45.208 -11.713 8.593 1.00 28.47 286 PHE A CA 1
ATOM 2244 C C . PHE A 1 286 ? 46.558 -11.749 7.884 1.00 28.47 286 PHE A C 1
ATOM 2246 O O . PHE A 1 286 ? 46.695 -11.983 6.683 1.00 28.47 286 PHE A O 1
ATOM 2253 N N . ILE A 1 287 ? 47.549 -11.486 8.729 1.00 29.66 287 ILE A N 1
ATOM 2254 C CA . ILE A 1 287 ? 48.991 -11.520 8.556 1.00 29.66 287 ILE A CA 1
ATOM 2255 C C . ILE A 1 287 ? 49.460 -12.885 8.029 1.00 29.66 287 ILE A C 1
ATOM 2257 O O . ILE A 1 287 ? 49.074 -13.940 8.531 1.00 29.66 287 ILE A O 1
ATOM 2261 N N . LEU A 1 288 ? 50.362 -12.833 7.047 1.00 28.97 288 LEU A N 1
ATOM 2262 C CA . LEU A 1 288 ? 51.236 -13.928 6.630 1.00 28.97 288 LEU A CA 1
ATOM 2263 C C . LEU A 1 288 ? 52.357 -14.128 7.661 1.00 28.97 288 LEU A C 1
ATOM 2265 O O . LEU A 1 288 ? 53.206 -13.254 7.796 1.00 28.97 288 LEU A O 1
ATOM 2269 N N . GLU A 1 289 ? 52.412 -15.297 8.300 1.00 28.02 289 GLU A N 1
ATOM 2270 C CA . GLU A 1 289 ? 53.654 -15.900 8.812 1.00 28.02 289 GLU A CA 1
ATOM 2271 C C . GLU A 1 289 ? 53.491 -17.427 8.961 1.00 28.02 289 GLU A C 1
ATOM 2273 O O . GLU A 1 289 ? 52.970 -17.922 9.960 1.00 28.02 289 GLU A O 1
ATOM 2278 N N . GLN A 1 290 ? 53.879 -18.171 7.917 1.00 31.67 290 GLN A N 1
ATOM 2279 C CA . GLN A 1 290 ? 54.935 -19.206 7.885 1.00 31.67 290 GLN A CA 1
ATOM 2280 C C . GLN A 1 290 ? 54.904 -19.970 6.558 1.00 31.67 290 GLN A C 1
ATOM 2282 O O . GLN A 1 290 ? 53.810 -20.403 6.135 1.00 31.67 290 GLN A O 1
#

Sequence (290 aa):
MGSDTSACHIPTCEDISQLDVVGNTFVLLSQSNLSKSQVSFVLVVEKETVFSALREIQFSRSSVHGHNIILTGKGYPDIATRDLLNHLANVIPENVPFIGLVDSDPHGLRIFLTYKFGSENMQQEKLQMACPRLKLMGLRNAEFDLLCIPPNQALSITKKEKTICKKMIQRLDLMDRSAFGVKELKDEIKQMVTYDRKFEIEALYSAPTPNGETVFSGQVLGEYIDSKLTIWLKQQAILDEAGFEDMSSILSYCEHFENYTSNSATDSTLVDNFLVLSNSQDEDDFILEQ

InterPro domains:
  IPR002815 Spo11/DNA topoisomerase VI subunit A [PR01550] (42-59)
  IPR002815 Spo11/DNA topoisomerase VI subunit A [PR01550] (103-119)
  IPR002815 Spo11/DNA topoisomerase VI subunit A [PTHR10848] (33-229)
  IPR034136 Topoisomerase 6 subunit A/Spo11, TOPRIM domain [PF21180] (41-206)
  IPR034136 Topoisomerase 6 subunit A/Spo11, TOPRIM domain [cd00223] (40-206)
  IPR036078 Spo11/DNA topoisomerase VI subunit A superfamily [SSF56726] (32-209)